Protein AF-A0A2G5T1K3-F1 (afdb_monomer)

pLDDT: mean 73.03, std 21.23, range [28.05, 96.0]

Organism: NCBI:txid1611254

Structure (mmCIF, N/CA/C/O backbone):
data_AF-A0A2G5T1K3-F1
#
_entry.id   AF-A0A2G5T1K3-F1
#
loop_
_atom_site.group_PDB
_atom_site.id
_atom_site.type_symbol
_atom_site.label_atom_id
_atom_site.label_alt_id
_atom_site.label_comp_id
_atom_site.label_asym_id
_atom_site.label_entity_id
_atom_site.label_seq_id
_atom_site.pdbx_PDB_ins_code
_atom_site.Cartn_x
_atom_site.Cartn_y
_atom_site.Cartn_z
_atom_site.occupancy
_atom_site.B_iso_or_equiv
_atom_site.auth_seq_id
_atom_site.auth_comp_id
_atom_site.auth_asym_id
_atom_site.auth_atom_id
_atom_site.pdbx_PDB_model_num
ATOM 1 N N . MET A 1 1 ? 8.210 1.824 2.883 1.00 44.59 1 MET A N 1
ATOM 2 C CA . MET A 1 1 ? 7.176 1.086 2.142 1.00 44.59 1 MET A CA 1
ATOM 3 C C . MET A 1 1 ? 7.799 -0.187 1.624 1.00 44.59 1 MET A C 1
ATOM 5 O O . MET A 1 1 ? 8.913 -0.098 1.154 1.00 44.59 1 MET A O 1
ATOM 9 N N . ILE A 1 2 ? 7.160 -1.344 1.775 1.00 37.22 2 ILE A N 1
ATOM 10 C CA . ILE A 1 2 ? 7.741 -2.600 1.292 1.00 37.22 2 ILE A CA 1
ATOM 11 C C . ILE A 1 2 ? 7.141 -2.876 -0.079 1.00 37.22 2 ILE A C 1
ATOM 13 O O . ILE A 1 2 ? 5.949 -3.154 -0.166 1.00 37.22 2 ILE A O 1
ATOM 17 N N . SER A 1 3 ? 7.950 -2.768 -1.127 1.00 48.28 3 SER A N 1
ATOM 18 C CA . SER A 1 3 ? 7.591 -3.304 -2.438 1.00 48.28 3 SER A CA 1
ATOM 19 C C . SER A 1 3 ? 7.894 -4.798 -2.415 1.00 48.28 3 SER A C 1
ATOM 21 O O . SER A 1 3 ? 9.047 -5.200 -2.251 1.00 48.28 3 SER A O 1
ATOM 23 N N . TYR A 1 4 ? 6.858 -5.628 -2.509 1.00 53.66 4 TYR A N 1
ATOM 24 C CA . TYR A 1 4 ? 7.024 -7.072 -2.646 1.00 53.66 4 TYR A CA 1
ATOM 25 C C . TYR A 1 4 ? 7.141 -7.421 -4.124 1.00 53.66 4 TYR A C 1
ATOM 27 O O . TYR A 1 4 ? 6.360 -6.940 -4.944 1.00 53.66 4 TYR A O 1
ATOM 35 N N . PHE A 1 5 ? 8.100 -8.284 -4.443 1.00 54.50 5 PHE A N 1
ATOM 36 C CA . PHE A 1 5 ? 8.262 -8.850 -5.774 1.00 54.50 5 PHE A CA 1
ATOM 37 C C . PHE A 1 5 ? 7.848 -10.313 -5.735 1.00 54.50 5 PHE A C 1
ATOM 39 O O . PHE A 1 5 ? 8.416 -11.096 -4.972 1.00 54.50 5 PHE A O 1
ATOM 46 N N . ILE A 1 6 ? 6.876 -10.689 -6.560 1.00 57.12 6 ILE A N 1
ATOM 47 C CA . ILE A 1 6 ? 6.520 -12.091 -6.777 1.00 57.12 6 ILE A CA 1
ATOM 48 C C . ILE A 1 6 ? 7.078 -12.475 -8.142 1.00 57.12 6 ILE A C 1
ATOM 50 O O . ILE A 1 6 ? 6.728 -11.888 -9.163 1.00 57.12 6 ILE A O 1
ATOM 54 N N . VAL A 1 7 ? 7.993 -13.440 -8.155 1.00 54.06 7 VAL A N 1
ATOM 55 C CA . VAL A 1 7 ? 8.621 -13.930 -9.384 1.00 54.06 7 VAL A CA 1
ATOM 56 C C . VAL A 1 7 ? 7.909 -15.200 -9.822 1.00 54.06 7 VAL A C 1
ATOM 58 O O . VAL A 1 7 ? 7.945 -16.209 -9.114 1.00 54.06 7 VAL A O 1
ATOM 61 N N . GLU A 1 8 ? 7.312 -15.186 -11.011 1.00 53.31 8 GLU A N 1
ATOM 62 C CA . GLU A 1 8 ? 6.794 -16.402 -11.623 1.00 53.31 8 GLU A CA 1
ATOM 63 C C . GLU A 1 8 ? 7.880 -17.052 -12.490 1.00 53.31 8 GLU A C 1
ATOM 65 O O . GLU A 1 8 ? 8.229 -16.577 -13.571 1.00 53.31 8 GLU A O 1
ATOM 70 N N . ASN A 1 9 ? 8.422 -18.168 -11.999 1.00 55.28 9 ASN A N 1
ATOM 71 C CA . ASN A 1 9 ? 9.449 -18.956 -12.692 1.00 55.28 9 ASN A CA 1
ATOM 72 C C . ASN A 1 9 ? 9.007 -20.403 -12.994 1.00 55.28 9 ASN A C 1
ATOM 74 O O . ASN A 1 9 ? 9.822 -21.201 -13.456 1.00 55.28 9 ASN A O 1
ATOM 78 N N . ARG A 1 10 ? 7.745 -20.767 -12.719 1.00 48.50 10 ARG A N 1
ATOM 79 C CA . ARG A 1 10 ? 7.239 -22.148 -12.851 1.00 48.50 10 ARG A CA 1
ATOM 80 C C . ARG A 1 10 ? 6.763 -22.456 -14.269 1.00 48.50 10 ARG A C 1
ATOM 82 O O . ARG A 1 10 ? 6.130 -21.621 -14.899 1.00 48.50 10 ARG A O 1
ATOM 89 N N . GLU A 1 11 ? 7.000 -23.681 -14.737 1.00 45.09 11 GLU A N 1
ATOM 90 C CA . GLU A 1 11 ? 6.562 -24.158 -16.061 1.00 45.09 11 GLU A CA 1
ATOM 91 C C . GLU A 1 11 ? 5.094 -24.643 -16.095 1.00 45.09 11 GLU A C 1
ATOM 93 O O . GLU A 1 11 ? 4.521 -24.695 -17.174 1.00 45.09 11 GLU A O 1
ATOM 98 N N . ASN A 1 12 ? 4.448 -24.912 -14.946 1.00 37.00 12 ASN A N 1
ATOM 99 C CA . ASN A 1 12 ? 3.044 -25.359 -14.850 1.00 37.00 12 ASN A CA 1
ATOM 100 C C . ASN A 1 12 ? 2.302 -24.750 -13.635 1.00 37.00 12 ASN A C 1
ATOM 102 O O . ASN A 1 12 ? 2.841 -24.739 -12.526 1.00 37.00 12 ASN A O 1
ATOM 106 N N . ASN A 1 13 ? 1.051 -24.305 -13.836 1.00 41.09 13 ASN A N 1
ATOM 107 C CA . ASN A 1 13 ? 0.189 -23.609 -12.851 1.00 41.09 13 ASN A CA 1
ATOM 108 C C . ASN A 1 13 ? -0.714 -24.537 -12.002 1.00 41.09 13 ASN A C 1
ATOM 110 O O . ASN A 1 13 ? -1.723 -24.107 -11.451 1.00 41.09 13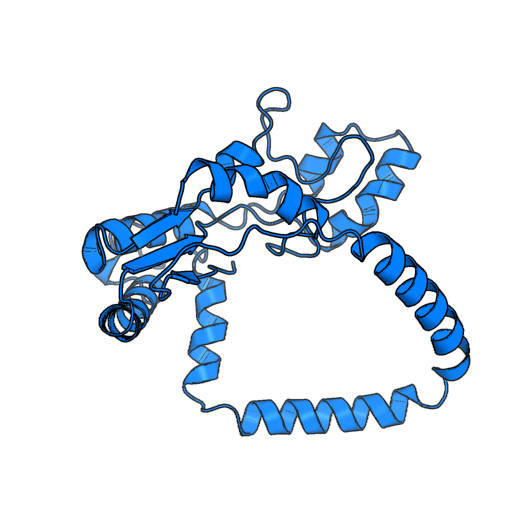 ASN A O 1
ATOM 114 N N . SER A 1 14 ? -0.388 -25.822 -11.856 1.00 32.75 14 SER A N 1
ATOM 115 C CA . SER A 1 14 ? -1.285 -26.814 -11.238 1.00 32.75 14 SER A CA 1
ATOM 116 C C . SER A 1 14 ? -1.172 -26.961 -9.711 1.00 32.75 14 SER A C 1
ATOM 118 O O . SER A 1 14 ? -1.209 -28.077 -9.195 1.00 32.75 14 SER A O 1
ATOM 120 N N . VAL A 1 15 ? -1.086 -25.862 -8.955 1.00 36.47 15 VAL A N 1
ATOM 121 C CA . VAL A 1 15 ? -1.316 -25.927 -7.498 1.00 36.47 15 VAL A CA 1
ATOM 122 C C . VAL A 1 15 ? -2.455 -24.980 -7.134 1.00 36.47 15 VAL A C 1
ATOM 124 O O . VAL A 1 15 ? -2.229 -23.771 -7.079 1.00 36.47 15 VAL A O 1
ATOM 127 N N . PRO A 1 16 ? -3.676 -25.492 -6.882 1.00 35.19 16 PRO A N 1
ATOM 128 C CA . PRO A 1 16 ? -4.721 -24.672 -6.301 1.00 35.19 16 PRO A CA 1
ATOM 129 C C . PRO A 1 16 ? -4.259 -24.276 -4.899 1.00 35.19 16 PRO A C 1
ATOM 131 O O . PRO 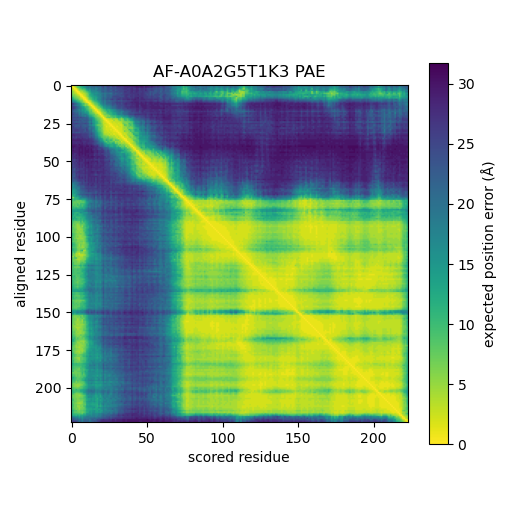A 1 16 ? -3.768 -25.113 -4.138 1.00 35.19 16 PRO A O 1
ATOM 134 N N . TYR A 1 17 ? -4.386 -22.993 -4.571 1.00 33.97 17 TYR A N 1
ATOM 135 C CA . TYR A 1 17 ? -4.226 -22.505 -3.207 1.00 33.97 17 TYR A CA 1
ATOM 136 C C . TYR A 1 17 ? -5.212 -23.300 -2.336 1.00 33.97 17 TYR A C 1
ATOM 138 O O . TYR A 1 17 ? -6.423 -23.111 -2.441 1.00 33.97 17 TYR A O 1
ATOM 146 N N . LYS A 1 18 ? -4.717 -24.277 -1.565 1.00 28.05 18 LYS A N 1
ATOM 147 C CA . LYS A 1 18 ? -5.561 -25.011 -0.619 1.00 28.05 18 LYS A CA 1
ATOM 148 C C . LYS A 1 18 ? -5.996 -24.017 0.463 1.00 28.05 18 LYS A C 1
ATOM 150 O O . LYS A 1 18 ? -5.125 -23.315 0.981 1.00 28.05 18 LYS A O 1
ATOM 155 N N . PRO A 1 19 ? -7.296 -23.933 0.796 1.00 30.48 19 PRO A N 1
ATOM 156 C CA . PRO A 1 19 ? -7.761 -23.124 1.913 1.00 30.48 19 PRO A CA 1
ATOM 157 C C . PRO A 1 19 ? -6.991 -23.524 3.173 1.00 30.48 19 PRO A C 1
ATOM 159 O O . PRO A 1 19 ? -6.886 -24.708 3.492 1.00 30.48 19 PRO A O 1
ATOM 162 N N . LEU A 1 20 ? -6.407 -22.542 3.851 1.00 38.81 20 LEU A N 1
ATOM 163 C CA . LEU A 1 20 ? -5.742 -22.730 5.134 1.00 38.81 20 LEU A CA 1
ATOM 164 C C . LEU A 1 20 ? -6.819 -22.911 6.218 1.00 38.81 20 LEU A C 1
ATOM 166 O O . LEU A 1 20 ? -7.125 -21.986 6.961 1.00 38.81 20 LEU A O 1
ATOM 170 N N . GLU A 1 21 ? -7.392 -24.115 6.306 1.00 41.28 21 GLU A N 1
ATOM 171 C CA . GLU A 1 21 ? -8.274 -24.550 7.407 1.00 41.28 21 GLU A CA 1
ATOM 172 C C . GLU A 1 21 ? -7.551 -24.568 8.775 1.00 41.28 21 GLU A C 1
ATOM 174 O O . GLU A 1 21 ? -8.178 -24.784 9.805 1.00 41.28 21 GLU A O 1
ATOM 179 N N . THR A 1 22 ? -6.236 -24.318 8.814 1.00 43.03 22 THR A N 1
ATOM 180 C CA . THR A 1 22 ? -5.390 -24.470 10.008 1.00 43.03 22 THR A CA 1
ATOM 181 C C . THR A 1 22 ? -5.096 -23.173 10.764 1.00 43.03 22 THR A C 1
ATOM 183 O O . THR A 1 22 ? -4.567 -23.235 11.871 1.00 43.03 22 THR A O 1
ATOM 186 N N . VAL A 1 23 ? -5.450 -21.992 10.239 1.00 42.09 23 VAL A N 1
ATOM 187 C CA . VAL A 1 23 ? -5.059 -20.714 10.876 1.00 42.09 23 VAL A CA 1
ATOM 188 C C . VAL A 1 23 ? -5.809 -20.470 12.188 1.00 42.09 23 VAL A C 1
ATOM 190 O O . VAL A 1 23 ? -5.215 -19.954 13.132 1.00 42.09 23 VAL A O 1
ATOM 193 N N . GLU A 1 24 ? -7.075 -20.877 12.302 1.00 44.72 24 GLU A N 1
ATOM 194 C CA . GLU A 1 24 ? -7.831 -20.751 13.560 1.00 44.72 24 GLU A CA 1
ATOM 195 C C . GLU A 1 24 ? -7.271 -21.685 14.644 1.00 44.72 24 GLU A C 1
ATOM 197 O O . GLU A 1 24 ? -6.979 -21.224 15.748 1.00 44.72 24 GLU A O 1
ATOM 202 N N . SER A 1 25 ? -6.979 -22.948 14.303 1.00 44.78 25 SER A N 1
ATOM 203 C CA . SER A 1 25 ? -6.370 -23.905 15.240 1.00 44.78 25 SER A CA 1
ATOM 204 C C . SER A 1 25 ? -4.945 -23.519 15.647 1.00 44.78 25 SER A C 1
ATOM 206 O O . SER A 1 25 ? -4.566 -23.671 16.805 1.00 44.78 25 SER A O 1
ATOM 208 N N . GLU A 1 26 ? -4.153 -22.972 14.719 1.00 46.97 26 GLU A N 1
ATOM 209 C CA . GLU A 1 26 ? -2.797 -22.491 15.006 1.00 46.97 26 GLU A CA 1
ATOM 210 C C . GLU A 1 26 ? -2.826 -21.235 15.894 1.00 46.97 26 GLU A C 1
ATOM 212 O O . GLU A 1 26 ? -1.952 -21.047 16.741 1.00 46.97 26 GLU A O 1
ATOM 217 N N . THR A 1 27 ? -3.852 -20.387 15.759 1.00 46.97 27 THR A N 1
ATOM 218 C CA . THR A 1 27 ? -4.005 -19.171 16.574 1.00 46.97 27 THR A CA 1
ATOM 219 C C . THR A 1 27 ? -4.418 -19.494 18.012 1.00 46.97 27 THR A C 1
ATOM 221 O O . THR A 1 27 ? -3.902 -18.872 18.944 1.00 46.97 27 THR A O 1
ATOM 224 N N . GLU A 1 28 ? -5.292 -20.484 18.217 1.00 51.41 28 GLU A N 1
ATOM 225 C CA . GLU A 1 28 ? -5.660 -20.967 19.557 1.00 51.41 28 GLU A CA 1
ATOM 226 C C . GLU A 1 28 ? -4.465 -21.607 20.276 1.00 51.41 28 GLU A C 1
ATOM 228 O O . GLU A 1 28 ? -4.183 -21.273 21.431 1.00 51.41 28 GLU A O 1
ATOM 233 N N . GLN A 1 29 ? -3.679 -22.415 19.560 1.00 48.62 29 GLN A N 1
ATOM 234 C CA . GLN A 1 29 ? -2.482 -23.060 20.100 1.00 48.62 29 GLN A CA 1
ATOM 235 C C . GLN A 1 29 ? -1.398 -22.033 20.491 1.00 48.62 29 GLN A C 1
ATOM 237 O O . GLN A 1 29 ? -0.808 -22.107 21.570 1.00 48.62 29 GLN A O 1
ATOM 242 N N . LEU A 1 30 ? -1.207 -20.984 19.679 1.00 45.66 30 LEU A N 1
ATOM 243 C CA . LEU A 1 30 ? -0.284 -19.880 19.979 1.00 45.66 30 LEU A CA 1
ATOM 244 C C . LEU A 1 30 ? -0.713 -19.028 21.187 1.00 45.66 30 LEU A C 1
ATOM 246 O O . LEU A 1 30 ? 0.139 -18.408 21.839 1.00 45.66 30 LEU A O 1
ATOM 250 N N . LEU A 1 31 ? -2.012 -18.951 21.492 1.00 48.16 31 LEU A N 1
ATOM 251 C CA . LEU A 1 31 ? -2.528 -18.234 22.662 1.00 48.16 31 LEU A CA 1
ATOM 252 C C . LEU A 1 31 ? -2.316 -19.029 23.957 1.00 48.16 31 LEU A C 1
ATOM 254 O O . LEU A 1 31 ? -1.943 -18.431 24.975 1.00 48.16 31 LEU A O 1
ATOM 258 N N . GLU A 1 32 ? -2.480 -20.352 23.917 1.00 52.19 32 GLU A N 1
ATOM 259 C CA . GLU A 1 32 ? -2.174 -21.249 25.039 1.00 52.19 32 GLU A CA 1
ATOM 260 C C . GLU A 1 32 ? -0.676 -21.284 25.355 1.00 52.19 32 GLU A C 1
ATOM 262 O O . GLU A 1 32 ? -0.279 -21.051 26.504 1.00 52.19 32 GLU A O 1
ATOM 267 N N . ASP A 1 33 ? 0.169 -21.417 24.331 1.00 47.62 33 ASP A N 1
ATOM 268 C CA . ASP A 1 33 ? 1.625 -21.417 24.488 1.00 47.62 33 ASP A CA 1
ATOM 269 C C . ASP A 1 33 ? 2.141 -20.088 25.064 1.00 47.62 33 ASP A C 1
ATOM 271 O O . ASP A 1 33 ? 3.020 -20.055 25.933 1.00 47.62 33 ASP A O 1
ATOM 275 N N . ASN A 1 34 ? 1.555 -18.953 24.665 1.00 46.97 34 ASN A N 1
ATOM 276 C CA . ASN A 1 34 ? 1.933 -17.646 25.211 1.00 46.97 34 ASN A CA 1
ATOM 277 C C . ASN A 1 34 ? 1.554 -17.458 26.688 1.00 46.97 34 ASN A C 1
ATOM 279 O O . ASN A 1 34 ? 2.220 -16.683 27.391 1.00 46.97 34 ASN A O 1
ATOM 283 N N . LYS A 1 35 ? 0.509 -18.143 27.168 1.00 46.72 35 LYS A N 1
ATOM 284 C CA . LYS A 1 35 ? 0.088 -18.110 28.574 1.00 46.72 35 LYS A CA 1
ATOM 285 C C . LYS A 1 35 ? 1.074 -18.887 29.450 1.00 46.72 35 LYS A C 1
ATOM 287 O O . LYS A 1 35 ? 1.549 -18.335 30.441 1.00 46.72 35 LYS A O 1
ATOM 292 N N . ILE A 1 36 ? 1.474 -20.084 29.014 1.00 48.28 36 ILE A N 1
ATOM 293 C CA . ILE A 1 36 ? 2.460 -20.945 29.695 1.00 48.28 36 ILE A CA 1
ATOM 294 C C . ILE A 1 36 ? 3.844 -20.270 29.731 1.00 48.28 36 ILE A C 1
ATOM 296 O O . ILE A 1 36 ? 4.539 -20.257 30.747 1.00 48.28 36 ILE A O 1
ATOM 300 N N . VAL A 1 37 ? 4.233 -19.600 28.643 1.00 43.53 37 VAL A N 1
ATOM 301 C CA . VAL A 1 37 ? 5.529 -18.912 28.536 1.00 43.53 37 VAL A CA 1
ATOM 302 C C . VAL A 1 37 ? 5.613 -17.640 29.402 1.00 43.53 37 VAL A C 1
ATOM 304 O O . VAL A 1 37 ? 6.715 -17.203 29.752 1.00 43.53 37 VAL A O 1
ATOM 307 N N . ARG A 1 38 ? 4.491 -17.008 29.781 1.00 48.22 38 ARG A N 1
ATOM 308 C CA . ARG A 1 38 ? 4.508 -15.809 30.646 1.00 48.22 38 ARG A CA 1
ATOM 309 C C . ARG A 1 38 ? 4.966 -16.109 32.074 1.00 48.22 38 ARG A C 1
ATOM 311 O O . ARG A 1 38 ? 5.644 -15.258 32.647 1.00 48.22 38 ARG A O 1
ATOM 318 N N . GLU A 1 39 ? 4.670 -17.293 32.604 1.00 49.09 39 GLU A N 1
ATOM 319 C CA . GLU A 1 39 ? 5.039 -17.691 33.973 1.00 49.09 39 GLU A CA 1
ATOM 320 C C . GLU A 1 39 ? 6.539 -18.022 34.110 1.00 49.09 39 GLU A C 1
ATOM 322 O O . GLU A 1 39 ? 7.137 -17.787 35.155 1.00 49.09 39 GLU A O 1
ATOM 327 N N . SER A 1 40 ? 7.196 -18.441 33.021 1.00 45.66 40 SER A N 1
ATOM 328 C CA . SER A 1 40 ? 8.635 -18.779 32.982 1.00 45.66 40 SER A CA 1
ATOM 329 C C . SER A 1 40 ? 9.563 -17.571 32.695 1.00 45.66 40 SER A C 1
ATOM 331 O O . SER A 1 40 ? 10.772 -17.592 32.953 1.00 45.66 40 SER A O 1
ATOM 333 N N . LYS A 1 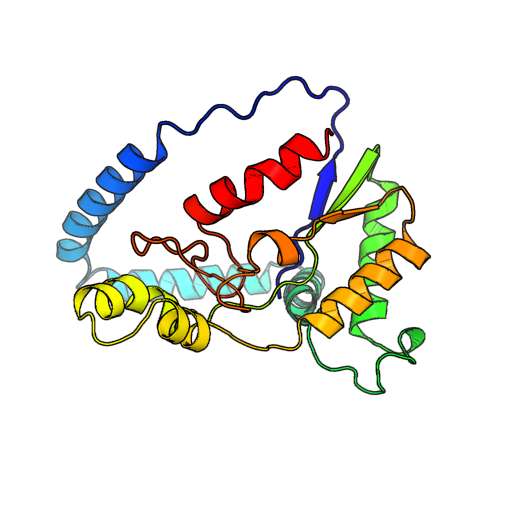41 ? 9.006 -16.458 32.191 1.00 40.59 41 LYS A N 1
ATOM 334 C CA . LYS A 1 41 ? 9.748 -15.382 31.500 1.00 40.59 41 LYS A CA 1
ATOM 335 C C . LYS A 1 41 ? 10.527 -14.390 32.372 1.00 40.59 41 LYS A C 1
ATOM 337 O O . LYS A 1 41 ? 11.279 -13.600 31.801 1.00 40.59 41 LYS A O 1
ATOM 342 N N . VAL A 1 42 ? 10.364 -14.351 33.695 1.00 48.47 42 VAL A N 1
ATOM 343 C CA . VAL A 1 42 ? 10.960 -13.261 34.504 1.00 48.47 42 VAL A CA 1
ATOM 344 C C . VAL A 1 42 ? 12.472 -13.445 34.712 1.00 48.47 42 VAL A C 1
ATOM 346 O O . VAL A 1 42 ? 13.204 -12.461 34.689 1.00 48.47 42 VAL A O 1
ATOM 349 N N . SER A 1 43 ? 12.965 -14.686 34.801 1.00 45.47 43 SER A N 1
ATOM 350 C CA . SER A 1 43 ? 14.388 -14.972 35.072 1.00 45.47 43 SER A CA 1
ATOM 351 C C . SER A 1 43 ? 15.224 -15.225 33.799 1.00 45.47 43 SER A C 1
ATOM 353 O O . SER A 1 43 ? 16.338 -14.723 33.663 1.00 45.47 43 SER A O 1
ATOM 355 N N . GLY A 1 44 ? 14.667 -15.901 32.783 1.00 50.38 44 GLY A N 1
ATOM 356 C CA . GLY A 1 44 ? 15.380 -16.210 31.528 1.00 50.38 44 GLY A CA 1
ATOM 357 C C . GLY A 1 44 ? 15.521 -15.041 30.536 1.00 50.38 44 GLY A C 1
ATOM 358 O O . GLY A 1 44 ? 16.378 -15.076 29.650 1.00 50.38 44 GLY A O 1
ATOM 359 N N . LYS A 1 45 ? 14.717 -13.975 30.681 1.00 49.06 45 LYS A N 1
ATOM 360 C CA . LYS A 1 45 ? 14.661 -12.840 29.736 1.00 49.06 45 LYS A CA 1
ATOM 361 C C . LYS A 1 45 ? 15.980 -12.080 29.603 1.00 49.06 45 LYS A C 1
ATOM 363 O O . LYS A 1 45 ? 16.309 -11.629 28.510 1.00 49.06 45 LYS A O 1
ATOM 368 N N . ILE A 1 46 ? 16.725 -11.924 30.696 1.00 47.91 46 ILE A N 1
ATOM 369 C CA . ILE A 1 46 ? 17.949 -11.108 30.715 1.00 47.91 46 ILE A CA 1
ATOM 370 C C . ILE A 1 46 ? 19.103 -11.833 30.009 1.00 47.91 46 ILE A C 1
ATOM 372 O O . ILE A 1 46 ? 19.873 -11.203 29.284 1.00 47.91 46 ILE A O 1
ATOM 376 N N . LEU A 1 47 ? 19.200 -13.156 30.167 1.00 46.78 47 LEU A N 1
ATOM 377 C CA . LEU A 1 47 ? 20.233 -13.965 29.517 1.00 46.78 47 LEU A CA 1
ATOM 378 C C . LEU A 1 47 ? 19.926 -14.176 28.023 1.00 46.78 47 LEU A C 1
ATOM 380 O O . LEU A 1 47 ? 20.818 -14.077 27.182 1.00 46.78 47 LEU A O 1
ATOM 384 N N . TRP A 1 48 ? 18.648 -14.371 27.679 1.00 47.53 48 TRP A N 1
ATOM 385 C CA . TRP A 1 48 ? 18.199 -14.549 26.295 1.00 47.53 48 TRP A CA 1
ATOM 386 C C . TRP A 1 48 ? 18.326 -13.264 25.463 1.00 47.53 48 TRP A C 1
ATOM 388 O O . TRP A 1 48 ? 18.797 -13.312 24.330 1.00 47.53 48 TRP A O 1
ATOM 398 N N . MET A 1 49 ? 18.016 -12.096 26.045 1.00 48.03 49 MET A N 1
ATOM 399 C CA . MET A 1 49 ? 18.216 -10.793 25.391 1.00 48.03 49 MET A CA 1
ATOM 400 C C . MET A 1 49 ? 19.685 -10.544 25.027 1.00 48.03 49 MET A C 1
ATOM 402 O O . MET A 1 49 ? 19.965 -10.081 23.926 1.00 48.03 49 MET A O 1
ATOM 406 N N . LYS A 1 50 ? 20.634 -10.884 25.912 1.00 46.84 50 LYS A N 1
ATOM 407 C CA . LYS A 1 50 ? 22.072 -10.720 25.633 1.00 46.84 50 LYS A CA 1
ATOM 408 C C . LYS A 1 50 ? 22.537 -11.612 24.479 1.00 46.84 50 LYS A C 1
ATOM 410 O O . LYS A 1 50 ? 23.250 -11.138 23.598 1.00 46.84 50 LYS A O 1
ATOM 415 N N . ASN A 1 51 ? 22.083 -12.865 24.446 1.00 48.03 51 ASN A N 1
ATOM 416 C CA . ASN A 1 51 ? 22.442 -13.805 23.383 1.00 48.03 51 ASN A CA 1
ATOM 417 C C . ASN A 1 51 ? 21.787 -13.451 22.040 1.00 48.03 51 ASN A C 1
ATOM 419 O O . ASN A 1 51 ? 22.438 -13.569 21.007 1.00 48.03 51 ASN A O 1
ATOM 423 N N . ILE A 1 52 ? 20.554 -12.937 22.034 1.00 53.12 52 ILE A N 1
ATOM 424 C CA . ILE A 1 52 ? 19.914 -12.437 20.809 1.00 53.12 52 ILE A CA 1
ATOM 425 C C . ILE A 1 52 ? 20.625 -11.212 20.266 1.00 53.12 52 ILE A C 1
ATOM 427 O O . ILE A 1 52 ? 20.858 -11.162 19.067 1.00 53.12 52 ILE A O 1
ATOM 431 N N . VAL A 1 53 ? 21.005 -10.254 21.117 1.00 53.44 53 VAL A N 1
ATOM 432 C CA . VAL A 1 53 ? 21.733 -9.057 20.671 1.00 53.44 53 VAL A CA 1
ATOM 433 C C . VAL A 1 53 ? 23.088 -9.434 20.065 1.00 53.44 53 VAL A C 1
ATOM 435 O O . VAL A 1 53 ? 23.486 -8.863 19.048 1.00 53.44 53 VAL A O 1
ATOM 438 N N . LEU A 1 54 ? 23.778 -10.425 20.638 1.00 52.88 54 LEU A N 1
ATOM 439 C CA . LEU A 1 54 ? 25.035 -10.955 20.102 1.00 52.88 54 LEU A CA 1
ATOM 440 C C . LEU A 1 54 ? 24.835 -11.669 18.761 1.00 52.88 54 LEU A C 1
ATOM 442 O O . LEU A 1 54 ? 25.567 -11.387 17.817 1.00 52.88 54 LEU A O 1
ATOM 446 N N . ILE A 1 55 ? 23.817 -12.525 18.643 1.00 55.53 55 ILE A N 1
ATOM 447 C CA . ILE A 1 55 ? 23.506 -13.237 17.395 1.00 55.53 55 ILE A CA 1
ATOM 448 C C . ILE A 1 55 ? 23.028 -12.260 16.316 1.00 55.53 55 ILE A C 1
ATOM 450 O O . ILE A 1 55 ? 23.482 -12.349 15.180 1.00 55.53 55 ILE A O 1
ATOM 454 N N . SER A 1 56 ? 22.187 -11.278 16.648 1.00 48.66 56 SER A N 1
ATOM 455 C CA . SER A 1 56 ? 21.757 -10.249 15.699 1.00 48.66 56 SER A CA 1
ATOM 456 C C . SER A 1 56 ? 22.920 -9.361 15.264 1.00 48.66 56 SER A C 1
ATOM 458 O O . SER A 1 56 ? 23.020 -9.039 14.087 1.00 48.66 56 SER A O 1
ATOM 460 N N . SER A 1 57 ? 23.840 -9.012 16.170 1.00 50.34 57 SER A N 1
ATOM 461 C CA . SER A 1 57 ? 25.043 -8.244 15.815 1.00 50.34 57 SER A CA 1
ATOM 462 C C . SER A 1 57 ? 25.984 -9.053 14.924 1.00 50.34 57 SER A C 1
ATOM 464 O O . SER A 1 57 ? 26.528 -8.517 13.962 1.00 50.34 57 SER A O 1
ATOM 466 N N . LEU A 1 58 ? 26.135 -10.354 15.190 1.00 44.91 58 LEU A N 1
ATOM 467 C CA . LEU A 1 58 ? 26.936 -11.251 14.362 1.00 44.91 58 LEU A CA 1
ATOM 468 C C . LEU A 1 58 ? 26.300 -11.447 12.977 1.00 44.91 58 LEU A C 1
ATOM 470 O O . LEU A 1 58 ? 27.002 -11.387 11.978 1.00 44.91 58 LEU A O 1
ATOM 474 N N . MET A 1 59 ? 24.974 -11.575 12.893 1.00 48.78 59 MET A N 1
ATOM 475 C CA . MET A 1 59 ? 24.244 -11.661 11.622 1.00 48.78 59 MET A CA 1
ATOM 476 C C . MET A 1 59 ? 24.280 -10.347 10.827 1.00 48.78 59 MET A C 1
ATOM 478 O O . MET A 1 59 ? 24.362 -10.390 9.605 1.00 48.78 59 MET A O 1
ATOM 482 N N . ILE A 1 60 ? 24.290 -9.182 11.486 1.00 49.03 60 ILE A N 1
ATOM 483 C CA . ILE A 1 60 ? 24.494 -7.875 10.830 1.00 49.03 60 ILE A CA 1
ATOM 484 C C . ILE A 1 60 ? 25.939 -7.731 10.323 1.00 49.03 60 ILE A C 1
ATOM 486 O O . ILE A 1 60 ? 26.155 -7.143 9.269 1.00 49.03 60 ILE A O 1
ATOM 490 N N . MET A 1 61 ? 26.926 -8.286 11.034 1.00 45.69 61 MET A N 1
ATOM 491 C CA . MET A 1 61 ? 28.330 -8.292 10.596 1.00 45.69 61 MET A CA 1
ATOM 492 C C . MET A 1 61 ? 28.624 -9.320 9.491 1.00 45.69 61 MET A C 1
ATOM 494 O O . MET A 1 61 ? 29.528 -9.094 8.689 1.00 45.69 61 MET A O 1
ATOM 498 N N . LEU A 1 62 ? 27.883 -10.433 9.451 1.00 46.75 62 LEU A N 1
ATOM 499 C CA . LEU A 1 62 ? 28.032 -11.514 8.466 1.00 46.75 62 LEU A CA 1
ATOM 500 C C . LEU A 1 62 ? 27.125 -11.352 7.240 1.00 46.75 62 LEU A C 1
ATOM 502 O O . LEU A 1 62 ? 27.351 -12.006 6.222 1.00 46.75 62 LEU A O 1
ATOM 506 N N . ALA A 1 63 ? 26.121 -10.476 7.305 1.00 42.69 63 ALA A N 1
ATOM 507 C CA . ALA A 1 63 ? 25.425 -10.022 6.115 1.00 42.69 63 ALA A CA 1
ATOM 508 C C . ALA A 1 63 ? 26.436 -9.281 5.220 1.00 42.69 63 ALA A C 1
ATOM 510 O O . ALA A 1 63 ? 27.141 -8.390 5.705 1.00 42.69 63 ALA A O 1
ATOM 511 N N . PRO A 1 64 ? 26.528 -9.610 3.918 1.00 43.38 64 PRO A N 1
ATOM 512 C CA . PRO A 1 64 ? 27.342 -8.837 2.993 1.00 43.38 64 PRO A CA 1
ATOM 513 C C . PRO A 1 64 ? 26.976 -7.358 3.142 1.00 43.38 64 PRO A C 1
ATOM 515 O O . PRO A 1 64 ? 25.792 -7.017 3.107 1.00 43.38 64 PRO A O 1
ATOM 518 N N . LYS A 1 65 ? 27.966 -6.469 3.293 1.00 39.06 65 LYS A N 1
ATOM 519 C CA . LYS A 1 65 ? 27.735 -5.012 3.385 1.00 39.06 65 LYS A CA 1
ATOM 520 C C . LYS A 1 65 ? 26.938 -4.454 2.193 1.00 39.06 65 LYS A C 1
ATOM 522 O O . LYS A 1 65 ? 26.375 -3.377 2.305 1.00 39.06 65 LYS A O 1
ATOM 527 N N . GLU A 1 66 ? 26.847 -5.213 1.102 1.00 41.47 66 GLU A N 1
ATOM 528 C CA . GLU A 1 66 ? 26.036 -4.966 -0.098 1.00 41.47 66 GLU A CA 1
ATOM 529 C C . GLU A 1 66 ? 24.528 -5.266 0.082 1.00 41.47 66 GLU A C 1
ATOM 531 O O . GLU A 1 66 ? 23.692 -4.675 -0.597 1.00 41.47 66 GLU A O 1
ATOM 536 N N . LEU A 1 67 ? 24.141 -6.172 0.994 1.00 36.56 67 LEU A N 1
ATOM 537 C CA . LEU A 1 67 ? 22.744 -6.606 1.181 1.00 36.56 67 LEU A CA 1
ATOM 538 C C . LEU A 1 67 ? 21.942 -5.661 2.093 1.00 36.56 67 LEU A C 1
ATOM 540 O O . LEU A 1 67 ? 20.735 -5.488 1.921 1.00 36.56 67 LEU A O 1
ATOM 544 N N . ILE A 1 68 ? 22.619 -5.043 3.065 1.00 33.22 68 ILE A N 1
ATOM 545 C CA . ILE A 1 68 ? 22.016 -4.138 4.055 1.00 33.22 68 ILE A CA 1
ATOM 546 C C . ILE A 1 68 ? 21.479 -2.841 3.405 1.00 33.22 68 ILE A C 1
ATOM 548 O O . ILE A 1 68 ? 20.346 -2.464 3.712 1.00 33.22 68 ILE A O 1
ATOM 552 N N . PRO A 1 69 ? 22.195 -2.178 2.469 1.00 37.56 69 PRO A N 1
ATOM 553 C CA . PRO A 1 69 ? 21.678 -1.025 1.732 1.00 37.56 69 PRO A CA 1
ATOM 554 C C . PRO A 1 69 ? 20.500 -1.387 0.830 1.00 37.56 69 PRO A C 1
ATOM 556 O O . PRO A 1 69 ? 19.567 -0.595 0.722 1.00 37.56 69 PRO A O 1
ATOM 559 N N . LEU A 1 70 ? 20.530 -2.582 0.223 1.00 37.31 70 LEU A N 1
ATOM 560 C CA . LEU A 1 70 ? 19.478 -3.097 -0.654 1.00 37.31 70 LEU A CA 1
ATOM 561 C C . LEU A 1 70 ? 18.141 -3.096 0.090 1.00 37.31 70 LEU A C 1
ATOM 563 O O . LEU A 1 70 ? 17.223 -2.369 -0.275 1.00 37.31 70 LEU A O 1
ATOM 567 N N . VAL A 1 71 ? 18.060 -3.842 1.197 1.00 38.88 71 VAL A N 1
ATOM 568 C CA . VAL A 1 71 ? 16.834 -3.986 1.996 1.00 38.88 71 VAL A CA 1
ATOM 569 C C . VAL A 1 71 ? 16.425 -2.655 2.628 1.00 38.88 71 VAL A C 1
ATOM 571 O O . VAL A 1 71 ? 15.250 -2.301 2.570 1.00 38.88 71 VAL A O 1
ATOM 574 N N . ALA A 1 72 ? 17.377 -1.875 3.159 1.00 32.78 72 ALA A N 1
ATOM 575 C CA . ALA A 1 72 ? 17.102 -0.571 3.766 1.00 32.78 72 ALA A CA 1
ATOM 576 C C . ALA A 1 72 ? 16.503 0.447 2.777 1.00 32.78 72 ALA A C 1
ATOM 578 O O . ALA A 1 72 ? 15.648 1.240 3.170 1.00 32.78 72 ALA A O 1
ATOM 579 N N . ARG A 1 73 ? 16.908 0.421 1.500 1.00 47.34 73 ARG A N 1
ATOM 580 C CA . ARG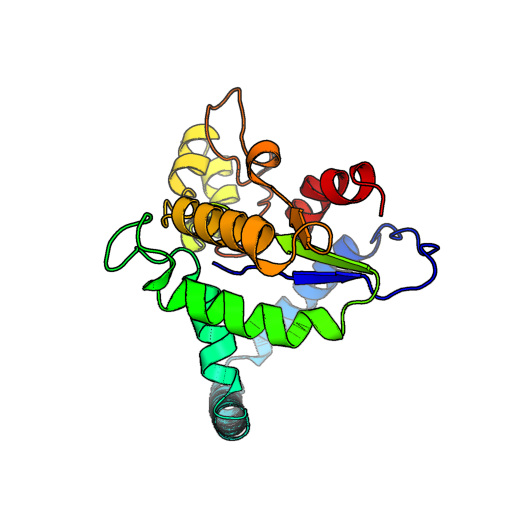 A 1 73 ? 16.439 1.371 0.477 1.00 47.34 73 ARG A CA 1
ATOM 581 C C . ARG A 1 73 ? 15.182 0.918 -0.263 1.00 47.34 73 ARG A C 1
ATOM 583 O O . ARG A 1 73 ? 14.436 1.780 -0.715 1.00 47.34 73 ARG A O 1
ATOM 590 N N . TRP A 1 74 ? 14.842 -0.375 -0.269 1.00 51.00 74 TRP A N 1
ATOM 591 C CA . TRP A 1 74 ? 13.490 -0.822 -0.650 1.00 51.00 74 TRP A CA 1
ATOM 592 C C . TRP A 1 74 ? 12.415 -0.199 0.249 1.00 51.00 74 TRP A C 1
ATOM 594 O O . TRP A 1 74 ? 11.333 0.127 -0.226 1.00 51.00 74 TRP A O 1
ATOM 604 N N . PHE A 1 75 ? 12.724 0.078 1.524 1.00 54.12 75 PHE A N 1
ATOM 605 C CA . PHE A 1 75 ? 11.814 0.822 2.400 1.00 54.12 75 PHE A CA 1
ATOM 606 C C . PHE A 1 75 ? 11.613 2.288 1.991 1.00 54.12 75 PHE A C 1
ATOM 608 O O . PHE A 1 75 ? 10.616 2.883 2.413 1.00 54.12 75 PHE A O 1
ATOM 615 N N . ALA A 1 76 ? 12.506 2.854 1.177 1.00 68.94 76 ALA A N 1
ATO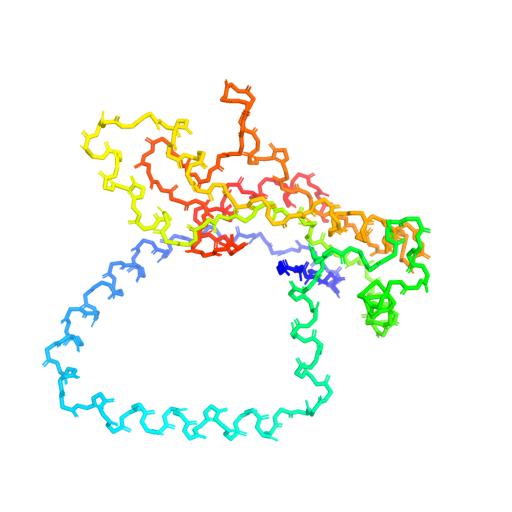M 616 C CA . ALA A 1 76 ? 12.535 4.269 0.824 1.00 68.94 76 ALA A CA 1
ATOM 617 C C . ALA A 1 76 ? 11.769 4.606 -0.466 1.00 68.94 76 ALA A C 1
ATOM 619 O O . ALA A 1 76 ? 11.742 5.759 -0.872 1.00 68.94 76 ALA A O 1
ATOM 620 N N . VAL A 1 77 ? 11.094 3.642 -1.104 1.00 77.56 77 VAL A N 1
ATOM 621 C CA . VAL A 1 77 ? 10.389 3.858 -2.388 1.00 77.56 77 VAL A CA 1
ATOM 622 C C . VAL A 1 77 ? 9.352 4.988 -2.333 1.00 77.56 77 VAL A C 1
ATOM 624 O O . VAL A 1 77 ? 9.079 5.606 -3.352 1.00 77.56 77 VAL A O 1
ATOM 627 N N . ALA A 1 78 ? 8.813 5.307 -1.156 1.00 80.00 78 ALA A N 1
ATOM 628 C CA . ALA A 1 78 ? 7.863 6.404 -0.948 1.00 80.00 78 ALA A CA 1
ATOM 629 C C . ALA A 1 78 ? 8.489 7.669 -0.329 1.00 80.00 78 ALA A C 1
ATOM 631 O O . ALA A 1 78 ? 7.759 8.544 0.122 1.00 80.00 78 ALA A O 1
ATOM 632 N N . GLU A 1 79 ? 9.818 7.764 -0.250 1.00 83.69 79 GLU A N 1
ATOM 633 C CA . GLU A 1 79 ? 10.481 8.975 0.245 1.00 83.69 79 GLU A CA 1
ATOM 634 C C . GLU A 1 79 ? 10.313 10.135 -0.749 1.00 83.69 79 GLU A C 1
ATOM 636 O O . GLU A 1 79 ? 10.212 9.895 -1.962 1.00 83.69 79 GLU A O 1
ATOM 641 N N . PRO A 1 80 ? 10.300 11.388 -0.264 1.00 84.44 80 PRO A N 1
ATOM 642 C CA . PRO A 1 80 ? 10.213 12.559 -1.120 1.00 84.44 80 PRO A CA 1
ATOM 643 C C . PRO A 1 80 ? 11.282 12.573 -2.211 1.00 84.44 80 PRO A C 1
ATOM 645 O O . PRO A 1 80 ? 12.400 12.094 -2.024 1.00 84.44 80 PRO A O 1
ATOM 648 N N . TYR A 1 81 ? 10.946 13.164 -3.353 1.00 83.19 81 TYR A N 1
ATOM 649 C CA . TYR A 1 81 ? 11.944 13.499 -4.362 1.00 83.19 81 TYR A CA 1
ATOM 650 C C . TYR A 1 81 ? 12.869 14.599 -3.843 1.00 83.19 81 TYR A C 1
ATOM 652 O O . TYR A 1 81 ? 12.392 15.602 -3.316 1.00 83.19 81 TYR A O 1
ATOM 660 N N . GLU A 1 82 ? 14.173 14.460 -4.074 1.00 79.31 82 GLU A N 1
ATOM 661 C CA . GLU A 1 82 ? 15.129 15.538 -3.792 1.00 79.31 82 GLU A CA 1
ATOM 662 C C . GLU A 1 82 ? 14.917 16.734 -4.736 1.00 79.31 82 GLU A C 1
ATOM 664 O O . GLU A 1 82 ? 14.952 17.878 -4.299 1.00 79.31 82 GLU A O 1
ATOM 669 N N . ASN A 1 83 ? 14.634 16.470 -6.020 1.00 80.88 83 ASN A N 1
ATOM 670 C CA . ASN A 1 83 ? 14.519 17.487 -7.075 1.00 80.88 83 ASN A CA 1
ATOM 671 C C . ASN A 1 83 ? 13.183 17.416 -7.844 1.00 80.88 83 ASN A C 1
ATOM 673 O O . ASN A 1 83 ? 13.111 17.802 -9.009 1.00 80.88 83 ASN A O 1
ATOM 677 N N . GLY A 1 84 ? 12.125 16.903 -7.212 1.00 81.19 84 GLY A N 1
ATOM 678 C CA . GLY A 1 84 ? 10.806 16.725 -7.834 1.00 81.19 84 GLY A CA 1
ATOM 679 C C . GLY A 1 84 ? 10.674 15.487 -8.746 1.00 81.19 84 GLY A C 1
ATOM 680 O O . GLY A 1 84 ? 11.677 14.857 -9.089 1.00 81.19 84 GLY A O 1
ATOM 681 N N . PRO A 1 85 ? 9.434 15.118 -9.125 1.00 82.38 85 PRO A N 1
ATOM 682 C CA . PRO A 1 85 ? 9.136 13.888 -9.870 1.00 82.38 85 PRO A CA 1
ATOM 683 C C . PRO A 1 85 ? 9.647 13.894 -11.317 1.00 82.38 85 PRO A C 1
ATOM 685 O O . PRO A 1 85 ? 9.970 12.832 -11.844 1.00 82.38 85 PRO A O 1
ATOM 688 N N . ASP A 1 86 ? 9.780 15.064 -11.947 1.00 84.75 86 ASP A N 1
ATOM 689 C CA . ASP A 1 86 ? 10.220 15.183 -13.348 1.00 84.75 86 ASP A CA 1
ATOM 690 C C . ASP A 1 86 ? 11.707 14.829 -13.538 1.00 84.75 86 ASP A C 1
ATOM 692 O O . ASP A 1 86 ? 12.157 14.520 -14.640 1.00 84.75 86 ASP A O 1
ATOM 696 N N . ASN A 1 87 ? 12.480 14.825 -12.448 1.00 85.25 87 ASN A N 1
ATOM 697 C CA . ASN A 1 87 ? 13.918 14.572 -12.446 1.00 85.25 87 ASN A CA 1
ATOM 698 C C . ASN A 1 87 ? 14.263 13.135 -12.019 1.00 85.25 87 ASN A C 1
ATOM 700 O O . ASN A 1 87 ? 15.261 12.908 -11.336 1.00 85.25 87 ASN A O 1
ATOM 704 N N . LEU A 1 88 ? 13.463 12.148 -12.442 1.00 85.00 88 LEU A N 1
ATOM 705 C CA . LEU A 1 88 ? 13.653 10.722 -12.127 1.00 85.00 88 LEU A CA 1
ATOM 706 C C . LEU A 1 88 ? 15.058 10.195 -12.449 1.00 85.00 88 LEU A C 1
ATOM 708 O O . LEU A 1 88 ? 15.595 9.381 -11.706 1.00 85.00 88 LEU A O 1
ATOM 712 N N . ASN A 1 89 ? 15.691 10.680 -13.520 1.00 84.62 89 ASN A N 1
ATOM 713 C CA . ASN A 1 89 ? 17.055 10.270 -13.879 1.00 84.62 89 ASN A CA 1
ATOM 714 C C . ASN A 1 89 ? 18.120 10.706 -12.858 1.00 84.62 89 ASN A C 1
ATOM 716 O O . ASN A 1 89 ? 19.219 10.162 -12.880 1.00 84.62 89 ASN A O 1
ATOM 720 N N . ASN A 1 90 ? 17.792 11.644 -11.966 1.00 86.62 90 ASN A N 1
ATOM 721 C CA . ASN A 1 90 ? 18.645 12.087 -10.865 1.00 86.62 90 ASN A CA 1
ATOM 722 C C . ASN A 1 90 ? 18.139 11.580 -9.502 1.00 86.62 90 ASN A C 1
ATOM 724 O O . ASN A 1 90 ? 18.766 11.846 -8.480 1.00 86.62 90 ASN A O 1
ATOM 728 N N . ASP A 1 91 ? 17.011 10.865 -9.466 1.00 88.25 91 ASP A N 1
ATOM 729 C CA . ASP A 1 91 ? 16.468 10.279 -8.247 1.00 88.25 91 ASP A CA 1
ATOM 730 C C . ASP A 1 91 ? 17.290 9.038 -7.868 1.00 88.25 91 ASP A C 1
ATOM 732 O O . ASP A 1 91 ? 17.267 8.004 -8.540 1.00 88.25 91 ASP A O 1
ATOM 736 N N . THR A 1 92 ? 18.019 9.141 -6.758 1.00 88.06 92 THR A N 1
ATOM 737 C CA . THR A 1 92 ? 18.909 8.079 -6.275 1.00 88.06 92 THR A CA 1
ATOM 738 C C . THR A 1 92 ? 18.166 6.794 -5.900 1.00 88.06 92 THR A C 1
ATOM 740 O O . THR A 1 92 ? 18.724 5.705 -6.049 1.00 88.06 92 THR A O 1
ATOM 743 N N . ILE A 1 93 ? 16.908 6.888 -5.459 1.00 86.75 93 ILE A N 1
ATOM 744 C CA . ILE A 1 93 ? 16.051 5.740 -5.145 1.00 86.75 93 ILE A CA 1
ATOM 745 C C . ILE A 1 93 ? 15.627 5.059 -6.446 1.00 86.75 93 ILE A C 1
ATOM 747 O O . ILE A 1 93 ? 15.765 3.843 -6.570 1.00 86.75 93 ILE A O 1
ATOM 751 N N . TYR A 1 94 ? 15.175 5.826 -7.439 1.00 87.44 94 TYR A N 1
ATOM 752 C CA . TYR A 1 94 ? 14.770 5.283 -8.737 1.00 87.44 94 TYR A CA 1
ATOM 753 C C . TYR A 1 94 ? 15.934 4.628 -9.488 1.00 87.44 94 TYR A C 1
ATOM 755 O O . TYR A 1 94 ? 15.793 3.515 -9.999 1.00 87.44 94 TYR A O 1
ATOM 763 N N . LEU A 1 95 ? 17.104 5.275 -9.521 1.00 89.19 95 LEU A N 1
ATOM 764 C CA . LEU A 1 95 ? 18.307 4.720 -10.146 1.00 89.19 95 LEU A CA 1
ATOM 765 C C . LEU A 1 95 ? 18.721 3.387 -9.511 1.00 89.19 95 LEU A C 1
ATOM 767 O O . LEU A 1 95 ? 19.111 2.456 -10.221 1.00 89.19 95 LEU A O 1
ATOM 771 N N . GLU A 1 96 ? 18.591 3.269 -8.191 1.00 85.62 96 GLU A N 1
ATOM 772 C CA . GLU A 1 96 ? 18.869 2.023 -7.485 1.00 85.62 96 GLU A CA 1
ATOM 773 C C . GLU A 1 96 ? 17.816 0.953 -7.798 1.00 85.62 96 GLU A C 1
ATOM 775 O O . GLU A 1 96 ? 18.181 -0.163 -8.166 1.00 85.62 96 GLU A O 1
ATOM 780 N N . MET A 1 97 ? 16.519 1.284 -7.744 1.00 86.25 97 MET A N 1
ATOM 781 C CA . MET A 1 97 ? 15.435 0.365 -8.133 1.00 86.25 97 MET A CA 1
ATOM 782 C C . MET A 1 97 ? 15.660 -0.191 -9.544 1.00 86.25 97 MET A C 1
ATOM 784 O O . MET A 1 97 ? 15.561 -1.398 -9.770 1.00 86.25 97 MET A O 1
ATOM 788 N N . LYS A 1 98 ? 16.041 0.681 -10.480 1.00 89.19 98 LYS A N 1
ATOM 789 C CA . LYS A 1 98 ? 16.414 0.340 -11.854 1.00 89.19 98 LYS A CA 1
ATOM 790 C C . LYS A 1 98 ? 17.627 -0.589 -11.918 1.00 89.19 98 LYS A C 1
ATOM 792 O O . LYS A 1 98 ? 17.587 -1.597 -12.624 1.00 89.19 98 LYS A O 1
ATOM 797 N N . SER A 1 99 ? 18.691 -0.289 -11.173 1.00 86.31 99 SER A N 1
ATOM 798 C CA . SER A 1 99 ? 19.888 -1.137 -11.070 1.00 86.31 99 SER A CA 1
ATOM 799 C C . SER A 1 99 ? 19.547 -2.542 -10.562 1.00 86.31 99 SER A C 1
ATOM 801 O O . SER A 1 99 ? 19.958 -3.540 -11.158 1.00 86.31 99 SER A O 1
ATOM 803 N N . GLN A 1 100 ? 18.742 -2.637 -9.502 1.00 83.25 100 GLN A N 1
ATOM 804 C CA . GLN A 1 100 ? 18.330 -3.910 -8.912 1.00 83.25 100 GLN A CA 1
ATOM 805 C C . GLN A 1 100 ? 17.426 -4.712 -9.843 1.00 83.25 100 GLN A C 1
ATOM 807 O O . GLN A 1 100 ? 17.671 -5.898 -10.075 1.00 83.25 100 GLN A O 1
ATOM 812 N N . LEU A 1 101 ? 16.439 -4.058 -10.457 1.00 83.94 101 LEU A N 1
ATOM 813 C CA . LEU A 1 101 ? 15.567 -4.697 -11.431 1.00 83.94 101 LEU A CA 1
ATOM 814 C C . LEU A 1 101 ? 16.377 -5.290 -12.595 1.00 83.94 101 LEU A C 1
ATOM 816 O O . LEU A 1 101 ? 16.194 -6.457 -12.937 1.00 83.94 101 LEU A O 1
ATOM 820 N N . ARG A 1 102 ? 17.335 -4.540 -13.154 1.00 86.56 102 ARG A N 1
ATOM 821 C CA . ARG A 1 102 ? 18.203 -5.015 -14.248 1.00 86.56 102 ARG A CA 1
ATOM 822 C C . ARG A 1 102 ? 19.030 -6.246 -13.881 1.00 86.56 102 ARG A C 1
ATOM 824 O O . ARG A 1 102 ? 19.276 -7.076 -14.751 1.00 86.56 102 ARG A O 1
ATOM 831 N N . LYS A 1 103 ? 19.435 -6.396 -12.615 1.00 82.44 103 LYS A N 1
ATOM 832 C CA . LYS A 1 103 ? 20.130 -7.602 -12.127 1.00 82.44 103 LYS A CA 1
ATOM 833 C C . LYS A 1 103 ? 19.191 -8.808 -12.028 1.00 82.44 103 LYS A C 1
ATOM 835 O O . LYS A 1 103 ? 19.619 -9.938 -12.252 1.00 82.44 103 LYS A O 1
ATOM 840 N N . MET A 1 104 ? 17.918 -8.583 -11.702 1.00 80.44 104 MET A N 1
ATOM 841 C CA . MET A 1 104 ? 16.927 -9.651 -11.547 1.00 80.44 104 MET A CA 1
ATOM 842 C C . MET A 1 104 ? 16.362 -10.132 -12.888 1.00 80.44 104 MET A C 1
ATOM 844 O O . MET A 1 104 ? 16.260 -11.339 -13.101 1.00 80.44 104 MET A O 1
ATOM 848 N N . LEU A 1 105 ? 16.032 -9.212 -13.802 1.00 83.56 105 LEU A N 1
ATOM 849 C CA . LEU A 1 105 ? 15.315 -9.493 -15.055 1.00 83.56 105 LEU A CA 1
ATOM 850 C C . LEU A 1 105 ? 15.880 -10.636 -15.920 1.00 83.56 105 LEU A C 1
ATOM 852 O O . LEU A 1 105 ? 15.067 -11.394 -16.459 1.00 83.56 105 LEU A O 1
ATOM 856 N N . PRO A 1 106 ? 17.209 -10.814 -16.076 1.00 86.19 106 PRO A N 1
ATOM 857 C CA . PRO A 1 106 ? 17.759 -11.918 -16.864 1.00 86.19 106 PRO A CA 1
ATOM 858 C C . PRO A 1 106 ? 17.378 -13.303 -16.328 1.00 86.19 106 PRO A C 1
ATOM 860 O O . PRO A 1 106 ? 17.279 -14.251 -17.099 1.00 86.19 106 PRO A O 1
ATOM 863 N N . ASN A 1 107 ? 17.125 -13.414 -15.021 1.00 83.81 107 ASN A N 1
ATOM 864 C CA . ASN A 1 107 ? 16.797 -14.672 -14.346 1.00 83.81 107 ASN A CA 1
ATOM 865 C C . ASN A 1 107 ? 15.283 -14.931 -14.250 1.00 83.81 107 ASN A C 1
ATOM 867 O O . ASN A 1 107 ? 14.860 -15.948 -13.695 1.00 83.81 107 ASN A O 1
ATOM 871 N N . ILE A 1 108 ? 14.459 -14.012 -14.760 1.00 80.00 108 ILE A N 1
ATOM 872 C CA . ILE A 1 108 ? 12.998 -14.106 -14.725 1.00 80.00 108 ILE A CA 1
ATOM 873 C C . ILE A 1 108 ? 12.516 -14.646 -16.066 1.00 80.00 108 ILE A C 1
ATOM 875 O O . ILE A 1 108 ? 12.644 -13.986 -17.106 1.00 80.00 108 ILE A O 1
ATOM 879 N N . LYS A 1 109 ? 11.965 -15.865 -16.026 1.00 82.25 109 LYS A N 1
ATOM 880 C CA . LYS A 1 109 ? 11.533 -16.594 -17.224 1.00 82.25 109 LYS A CA 1
ATOM 881 C C . LYS A 1 109 ? 10.198 -16.092 -17.766 1.00 82.25 109 LYS A C 1
ATOM 883 O O . LYS A 1 109 ? 10.077 -15.927 -18.975 1.00 82.25 109 LYS A O 1
ATOM 888 N N . LYS A 1 110 ? 9.217 -15.861 -16.886 1.00 85.31 110 LYS A N 1
ATOM 889 C CA . LYS A 1 110 ? 7.863 -15.447 -17.277 1.00 85.31 110 LYS A CA 1
ATOM 890 C C . LYS A 1 110 ? 7.583 -13.996 -16.911 1.00 85.31 110 LYS A C 1
ATOM 892 O O . LYS A 1 110 ? 7.666 -13.130 -17.778 1.00 85.31 110 LYS A O 1
ATOM 897 N N . LYS A 1 111 ? 7.266 -13.736 -15.639 1.00 84.38 111 LYS A N 1
ATOM 898 C CA . LYS A 1 111 ? 6.768 -12.434 -15.193 1.00 84.38 111 LYS A CA 1
ATOM 899 C C . LYS A 1 111 ? 7.248 -12.068 -13.793 1.00 84.38 111 LYS A C 1
ATOM 901 O O . LYS A 1 111 ? 7.447 -12.931 -12.935 1.00 84.38 111 LYS A O 1
ATOM 906 N N . LEU A 1 112 ? 7.440 -10.771 -13.590 1.00 83.75 112 LEU A N 1
ATOM 907 C CA . LEU A 1 112 ? 7.726 -10.138 -12.314 1.00 83.75 112 LEU A CA 1
ATOM 908 C C . LEU A 1 112 ? 6.515 -9.323 -11.879 1.00 83.75 112 LEU A C 1
ATOM 910 O O . LEU A 1 112 ? 6.213 -8.292 -12.472 1.00 83.75 112 LEU A O 1
ATOM 914 N N . PHE A 1 113 ? 5.857 -9.743 -10.815 1.00 83.94 113 PHE A N 1
ATOM 915 C CA . PHE A 1 113 ? 4.804 -8.946 -10.213 1.00 83.94 113 PHE A CA 1
ATOM 916 C C . PHE A 1 113 ? 5.407 -8.027 -9.163 1.00 83.94 113 PHE A C 1
ATOM 918 O O . PHE A 1 113 ? 6.169 -8.474 -8.303 1.00 83.94 113 PHE A O 1
ATOM 925 N N . ILE A 1 114 ? 5.061 -6.751 -9.238 1.00 84.12 114 ILE A N 1
ATOM 926 C CA . ILE A 1 114 ? 5.494 -5.709 -8.318 1.00 84.12 114 ILE A CA 1
ATOM 927 C C . ILE A 1 114 ? 4.252 -5.252 -7.569 1.00 84.12 114 ILE A C 1
ATOM 929 O O . ILE A 1 114 ? 3.317 -4.739 -8.180 1.00 84.12 114 ILE A O 1
ATOM 933 N N . LEU A 1 115 ? 4.224 -5.444 -6.252 1.00 84.19 115 LEU A N 1
ATOM 934 C CA . LEU A 1 115 ? 3.168 -4.845 -5.449 1.00 84.19 115 LEU A CA 1
ATOM 935 C C . LEU A 1 115 ? 3.350 -3.330 -5.445 1.00 84.19 115 LEU A C 1
ATOM 937 O O . LEU A 1 115 ? 4.383 -2.830 -4.984 1.00 84.19 115 LEU A O 1
ATOM 941 N N . ASP A 1 116 ? 2.346 -2.618 -5.944 1.00 87.94 116 ASP A N 1
ATOM 942 C CA . ASP A 1 116 ? 2.407 -1.175 -6.006 1.00 87.94 116 ASP A CA 1
ATOM 943 C C . ASP A 1 116 ? 2.304 -0.550 -4.608 1.00 87.94 116 ASP A C 1
ATOM 945 O O . ASP A 1 116 ? 1.833 -1.118 -3.619 1.00 87.94 116 ASP A O 1
ATOM 949 N N . SER A 1 117 ? 2.802 0.667 -4.533 1.00 86.75 117 SER A N 1
ATOM 950 C CA . SER A 1 117 ? 2.841 1.497 -3.359 1.00 86.75 117 SER A CA 1
ATOM 951 C C . SER A 1 117 ? 1.430 1.806 -2.852 1.00 86.75 117 SER A C 1
ATOM 953 O O . SER A 1 117 ? 0.595 2.358 -3.570 1.00 86.75 117 SER A O 1
ATOM 955 N N . PHE A 1 118 ? 1.184 1.479 -1.581 1.00 86.12 118 PHE A N 1
ATOM 956 C CA . PHE A 1 118 ? -0.111 1.627 -0.911 1.00 86.12 118 PHE A CA 1
ATOM 957 C C . PHE A 1 118 ? 0.032 2.405 0.419 1.00 86.12 118 PHE A C 1
ATOM 959 O O . PHE A 1 118 ? 1.059 2.261 1.102 1.00 86.12 118 PHE A O 1
ATOM 966 N N . PRO A 1 119 ? -0.954 3.239 0.815 1.00 87.44 119 PRO A N 1
ATOM 967 C CA . PRO A 1 119 ? -0.914 4.010 2.054 1.00 87.44 119 PRO A CA 1
ATOM 968 C C . PRO A 1 119 ? -0.835 3.125 3.294 1.00 87.44 119 PRO A C 1
ATOM 970 O O . PRO A 1 119 ? -1.569 2.155 3.471 1.00 87.44 119 PRO A O 1
ATOM 973 N N . ARG A 1 120 ? 0.047 3.501 4.213 1.00 86.44 120 ARG A N 1
ATOM 974 C CA . ARG A 1 120 ? 0.320 2.708 5.410 1.00 86.44 120 ARG A CA 1
ATOM 975 C C . ARG A 1 120 ? -0.788 2.869 6.448 1.00 86.44 120 ARG A C 1
ATOM 977 O O . ARG A 1 120 ? -1.408 3.923 6.565 1.00 86.44 120 ARG A O 1
ATOM 984 N N . ALA A 1 121 ? -0.936 1.843 7.277 1.00 89.25 121 ALA A N 1
ATOM 985 C CA . ALA A 1 121 ? -1.664 1.917 8.532 1.00 89.25 121 ALA A CA 1
ATOM 986 C C . ALA A 1 121 ? -0.715 2.303 9.682 1.00 89.25 121 ALA A C 1
ATOM 988 O O . ALA A 1 121 ? 0.383 1.747 9.834 1.00 89.25 121 ALA A O 1
ATOM 989 N N . LYS A 1 122 ? -1.136 3.231 10.547 1.00 91.12 122 LYS A N 1
ATOM 990 C CA . LYS A 1 122 ? -0.426 3.556 11.790 1.00 91.12 122 LYS A CA 1
ATOM 991 C C . LYS A 1 122 ? -0.472 2.354 12.728 1.00 91.12 122 LYS A C 1
ATOM 993 O O . LYS A 1 122 ? -1.487 2.108 13.373 1.00 91.12 122 LYS A O 1
ATOM 998 N N . SER A 1 123 ? 0.652 1.651 12.879 1.00 89.12 123 SER A N 1
ATOM 999 C CA . SER A 1 123 ? 0.724 0.412 13.673 1.00 89.12 123 SER A CA 1
ATOM 1000 C C . SER A 1 123 ? 0.198 0.554 15.107 1.00 89.12 123 SER A C 1
ATOM 1002 O O . SER A 1 123 ? -0.376 -0.387 15.640 1.00 89.12 123 SER A O 1
ATOM 1004 N N . LYS A 1 124 ? 0.366 1.730 15.732 1.00 89.06 124 LYS A N 1
ATOM 1005 C CA . LYS A 1 124 ? -0.148 2.000 17.087 1.00 89.06 124 LYS A CA 1
ATOM 1006 C C . LYS A 1 124 ? -1.676 2.023 17.156 1.00 89.06 124 LYS A C 1
ATOM 1008 O O . LYS A 1 124 ? -2.233 1.636 18.175 1.00 89.06 124 LYS A O 1
ATOM 1013 N N . GLU A 1 125 ? -2.338 2.466 16.091 1.00 93.38 125 GLU A N 1
ATOM 1014 C CA . GLU A 1 125 ? -3.798 2.558 16.041 1.00 93.38 125 GLU A CA 1
ATOM 1015 C C . GLU A 1 125 ? -4.439 1.216 15.659 1.00 93.38 125 GLU A C 1
ATOM 1017 O O . GLU A 1 125 ? -5.559 0.949 16.080 1.00 93.38 125 GLU A O 1
ATOM 1022 N N . ILE A 1 126 ? -3.716 0.327 14.958 1.00 93.12 126 ILE A N 1
ATOM 1023 C CA . ILE A 1 126 ? -4.207 -1.020 14.600 1.00 93.12 126 ILE A CA 1
ATOM 1024 C C . ILE A 1 126 ? -4.634 -1.795 15.852 1.00 93.12 126 ILE A C 1
ATOM 1026 O O . ILE A 1 126 ? -5.742 -2.319 15.920 1.00 93.12 126 ILE A O 1
ATOM 1030 N N . GLY A 1 127 ? -3.790 -1.810 16.888 1.00 90.56 127 GLY A N 1
ATOM 1031 C CA . GLY A 1 127 ? -4.090 -2.514 18.139 1.00 90.56 127 GLY A CA 1
ATOM 1032 C C . GLY A 1 127 ? -5.270 -1.937 18.931 1.00 90.56 127 GLY A C 1
ATOM 1033 O O . GLY A 1 127 ? -5.708 -2.555 19.897 1.00 90.56 127 GLY A O 1
ATOM 1034 N N . ARG A 1 128 ? -5.788 -0.763 18.544 1.00 93.62 128 ARG A N 1
ATOM 1035 C CA . ARG A 1 128 ? -6.874 -0.056 19.239 1.00 93.62 128 ARG A CA 1
ATOM 1036 C C . ARG A 1 128 ? -8.226 -0.208 18.546 1.00 93.62 128 ARG A C 1
ATOM 1038 O O . ARG A 1 128 ? -9.225 0.217 19.114 1.00 93.62 128 ARG A O 1
ATOM 1045 N N . ILE A 1 129 ? -8.280 -0.827 17.364 1.00 94.62 129 ILE A N 1
ATOM 1046 C CA . ILE A 1 129 ? -9.510 -0.976 16.569 1.00 94.62 129 ILE A CA 1
ATOM 1047 C C . ILE A 1 129 ? -10.627 -1.618 17.398 1.00 94.62 129 ILE A C 1
ATOM 1049 O O . ILE A 1 129 ? -11.670 -1.000 17.610 1.00 94.62 129 ILE A O 1
ATOM 1053 N N . ALA A 1 130 ? -10.381 -2.815 17.938 1.00 91.50 130 ALA A N 1
ATOM 1054 C CA . ALA A 1 130 ? -11.373 -3.555 18.718 1.00 91.50 130 ALA A CA 1
ATOM 1055 C C . ALA A 1 130 ? -11.826 -2.788 19.975 1.00 91.50 130 ALA A C 1
ATOM 1057 O O . ALA A 1 130 ? -13.003 -2.804 20.335 1.00 91.50 130 ALA A O 1
ATOM 1058 N N . GLU A 1 131 ? -10.905 -2.077 20.633 1.00 92.56 131 GLU A N 1
ATOM 1059 C CA . GLU A 1 131 ? -11.214 -1.255 21.805 1.00 92.56 131 GLU A CA 1
ATOM 1060 C C . GLU A 1 131 ? -12.128 -0.073 21.442 1.00 92.56 131 GLU A C 1
ATOM 1062 O O . GLU A 1 131 ? -13.130 0.171 22.118 1.00 92.56 131 GLU A O 1
ATOM 1067 N N . GLU A 1 132 ? -11.807 0.660 20.375 1.00 94.69 132 GLU A N 1
ATOM 1068 C CA . GLU A 1 132 ? -12.572 1.832 19.944 1.00 94.69 132 GLU A CA 1
ATOM 1069 C C . GLU A 1 132 ? -13.956 1.444 19.410 1.00 94.69 132 GLU A C 1
ATOM 1071 O O . GLU A 1 132 ? -14.933 2.133 19.713 1.00 94.69 132 GLU A O 1
ATOM 1076 N N . MET A 1 133 ? -14.065 0.304 18.720 1.00 92.81 133 MET A N 1
ATOM 1077 C CA . MET A 1 133 ? -15.354 -0.262 18.317 1.00 92.81 133 MET A CA 1
ATOM 1078 C C . MET A 1 133 ? -16.202 -0.669 19.522 1.00 92.81 133 MET A C 1
ATOM 1080 O O . MET A 1 133 ? -17.368 -0.291 19.599 1.00 92.81 133 MET A O 1
ATOM 1084 N N . LYS A 1 134 ? -15.618 -1.364 20.509 1.00 93.25 134 LYS A N 1
ATOM 1085 C CA . LYS A 1 13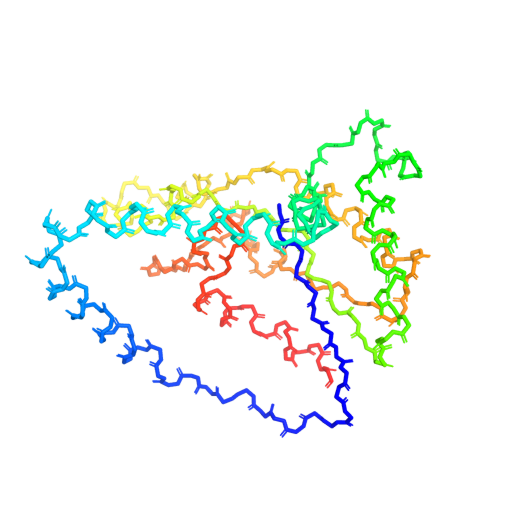4 ? -16.335 -1.777 21.728 1.00 93.25 134 LYS A CA 1
ATOM 1086 C C . LYS A 1 134 ? -16.851 -0.588 22.539 1.00 93.25 134 LYS A C 1
ATOM 1088 O O . LYS A 1 134 ? -17.922 -0.667 23.133 1.00 93.25 134 LYS A O 1
ATOM 1093 N N . LYS A 1 135 ? -16.097 0.515 22.587 1.00 94.81 135 LYS A N 1
ATOM 1094 C CA . LYS A 1 135 ? -16.537 1.751 23.256 1.00 94.81 135 LYS A CA 1
ATOM 1095 C C . LYS A 1 135 ? -17.723 2.413 22.553 1.00 94.81 135 LYS A C 1
ATOM 1097 O O . LYS A 1 135 ? -18.429 3.176 23.205 1.00 94.81 135 LYS A O 1
ATOM 1102 N N . GLY A 1 136 ? -17.884 2.210 21.243 1.00 91.19 136 GLY A N 1
ATOM 1103 C CA . GLY A 1 136 ? -18.965 2.795 20.442 1.00 91.19 136 GLY A CA 1
ATOM 1104 C C . GLY A 1 136 ? -18.938 4.326 20.332 1.00 91.19 136 GLY A C 1
ATOM 1105 O O . GLY A 1 136 ? -19.928 4.922 19.927 1.00 91.19 136 GLY A O 1
ATOM 1106 N N . ARG A 1 137 ? -17.832 4.984 20.712 1.00 93.94 137 ARG A N 1
ATOM 1107 C CA . ARG A 1 137 ? -17.712 6.459 20.705 1.00 93.94 137 ARG A CA 1
ATOM 1108 C C . ARG A 1 137 ? -17.246 7.033 19.373 1.00 93.94 137 ARG A C 1
ATOM 1110 O O . ARG A 1 137 ? -17.413 8.225 19.149 1.00 93.94 137 ARG A O 1
ATOM 1117 N N . LYS A 1 138 ? -16.604 6.208 18.546 1.00 94.50 138 LYS A N 1
ATOM 1118 C CA . LYS A 1 138 ? -16.119 6.577 17.218 1.00 94.50 138 LYS A CA 1
ATOM 1119 C C . LYS A 1 138 ? -16.819 5.735 16.175 1.00 94.50 138 LYS A C 1
ATOM 1121 O O . LYS A 1 138 ? -17.016 4.535 16.355 1.00 94.50 138 LYS A O 1
ATOM 1126 N N . THR A 1 139 ? -17.135 6.372 15.066 1.00 94.19 139 THR A N 1
ATOM 1127 C CA . THR A 1 139 ? -17.605 5.714 13.855 1.00 94.19 139 THR A CA 1
ATOM 1128 C C . THR A 1 139 ? -16.474 4.928 13.185 1.00 94.19 139 THR A C 1
ATOM 1130 O O . THR A 1 139 ? -15.289 5.232 13.351 1.00 94.19 139 THR A O 1
ATOM 1133 N N . MET A 1 140 ? -16.844 3.949 12.354 1.00 93.56 140 MET A N 1
ATOM 1134 C CA . MET A 1 140 ? -15.928 3.248 11.441 1.00 93.56 140 MET A CA 1
ATOM 1135 C C . MET A 1 140 ? -15.057 4.237 10.650 1.00 93.56 140 MET A C 1
ATOM 1137 O O . MET A 1 140 ? -13.850 4.035 10.489 1.00 93.56 140 MET A O 1
ATOM 1141 N N . THR A 1 141 ? -15.664 5.338 10.203 1.00 95.19 141 THR A N 1
ATOM 1142 C CA . THR A 1 141 ? -14.987 6.378 9.435 1.00 95.19 141 THR A CA 1
ATOM 1143 C C . THR A 1 141 ? -13.868 7.037 10.240 1.00 95.19 141 THR A C 1
ATOM 1145 O O . THR A 1 141 ? -12.736 7.132 9.766 1.00 95.19 141 THR A O 1
ATOM 1148 N N . GLU A 1 142 ? -14.143 7.435 11.482 1.00 95.88 142 GLU A N 1
ATOM 1149 C CA . GLU A 1 142 ? -13.168 8.098 12.356 1.00 95.88 142 GLU A CA 1
ATOM 1150 C C . GLU A 1 142 ? -12.007 7.182 12.759 1.00 95.88 142 GLU A C 1
ATOM 1152 O O . GLU A 1 142 ? -10.864 7.637 12.835 1.00 95.88 142 GLU A O 1
ATOM 1157 N N . ILE A 1 143 ? -12.275 5.893 12.987 1.00 96.00 143 ILE A N 1
ATOM 1158 C CA . ILE A 1 143 ? -11.230 4.914 13.320 1.00 96.00 143 ILE A CA 1
ATOM 1159 C C . ILE A 1 143 ? -10.300 4.704 12.113 1.00 96.00 143 ILE A C 1
ATOM 1161 O O . ILE A 1 143 ? -9.080 4.776 12.254 1.00 96.00 143 ILE A O 1
ATOM 1165 N N . ASN A 1 144 ? -10.853 4.530 10.909 1.00 95.25 144 ASN A N 1
ATOM 1166 C CA . ASN A 1 144 ? -10.063 4.414 9.676 1.00 95.25 144 ASN A CA 1
ATOM 1167 C C 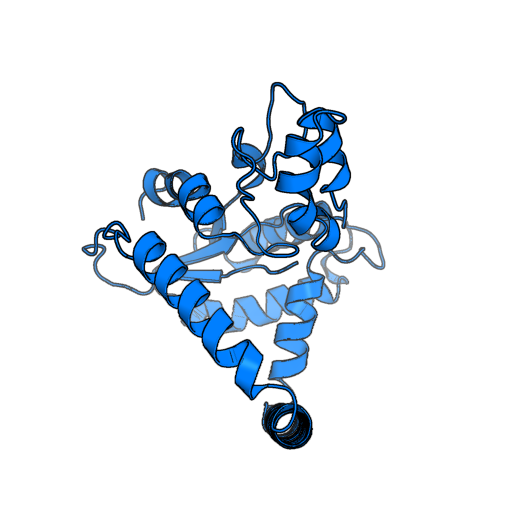. ASN A 1 144 ? -9.243 5.678 9.378 1.00 95.25 144 ASN A C 1
ATOM 1169 O O . ASN A 1 144 ? -8.065 5.590 9.030 1.00 95.25 144 ASN A O 1
ATOM 1173 N N . LYS A 1 145 ? -9.811 6.865 9.611 1.00 94.88 145 LYS A N 1
ATOM 1174 C CA . LYS A 1 145 ? -9.078 8.131 9.491 1.00 94.88 145 LYS A CA 1
ATOM 1175 C C . LYS A 1 145 ? -7.902 8.218 10.470 1.00 94.88 145 LYS A C 1
ATOM 1177 O O . LYS A 1 145 ? -6.851 8.753 10.120 1.00 94.88 145 LYS A O 1
ATOM 1182 N N . ALA A 1 146 ? -8.046 7.688 11.686 1.00 94.44 146 ALA A N 1
ATOM 1183 C CA . ALA A 1 146 ? -6.944 7.627 12.646 1.00 94.44 146 ALA A CA 1
ATOM 1184 C C . ALA A 1 146 ? -5.818 6.688 12.173 1.00 94.44 146 ALA A C 1
ATOM 1186 O O . ALA A 1 146 ? -4.638 7.024 12.332 1.00 94.44 146 ALA A O 1
ATOM 1187 N N . LEU A 1 147 ? -6.179 5.564 11.543 1.00 94.56 147 LEU A N 1
ATOM 1188 C CA . LEU A 1 147 ? -5.251 4.579 10.976 1.00 94.56 147 LEU A CA 1
ATOM 1189 C C . LEU A 1 147 ? -4.466 5.108 9.773 1.00 94.56 147 LEU A C 1
ATOM 1191 O O . LEU A 1 147 ? -3.331 4.680 9.584 1.00 94.56 147 LEU A O 1
ATOM 1195 N N . TYR A 1 148 ? -5.022 6.044 9.005 1.00 91.81 148 TYR A N 1
ATOM 1196 C CA . TYR A 1 148 ? -4.379 6.589 7.811 1.00 91.81 148 TYR A CA 1
ATOM 1197 C C . TYR A 1 148 ? -3.019 7.246 8.118 1.00 91.81 148 TYR A C 1
ATOM 1199 O O . TYR A 1 148 ? -2.930 8.199 8.905 1.00 91.81 148 TYR A O 1
ATOM 1207 N N . ASP A 1 149 ? -1.954 6.736 7.492 1.00 85.88 149 ASP A N 1
ATOM 1208 C CA . ASP A 1 149 ? -0.605 7.309 7.503 1.00 85.88 149 ASP A CA 1
ATOM 1209 C C . ASP A 1 149 ? -0.236 7.780 6.079 1.00 85.88 149 ASP A C 1
ATOM 1211 O O . ASP A 1 149 ? 0.152 6.952 5.246 1.00 85.88 149 ASP A O 1
ATOM 1215 N N . PRO A 1 150 ? -0.344 9.092 5.778 1.00 72.62 150 PRO A N 1
ATOM 1216 C CA . PRO A 1 150 ? -0.179 9.659 4.436 1.00 72.62 150 PRO A CA 1
ATOM 1217 C C . PRO A 1 150 ? 1.287 9.737 3.997 1.00 72.62 150 PRO A C 1
ATOM 1219 O O . PRO A 1 150 ? 1.704 10.736 3.420 1.00 72.62 150 PRO A O 1
ATOM 1222 N N . LYS A 1 151 ? 2.117 8.734 4.297 1.00 68.94 151 LYS A N 1
ATOM 1223 C CA . LYS A 1 151 ? 3.531 8.711 3.889 1.00 68.94 151 LYS A CA 1
ATOM 1224 C C . LYS A 1 151 ? 3.663 8.485 2.383 1.00 68.94 151 LYS A C 1
ATOM 1226 O O . LYS A 1 151 ? 4.042 7.392 1.971 1.00 68.94 151 LYS A O 1
ATOM 1231 N N . GLN A 1 152 ? 3.303 9.524 1.629 1.00 79.94 152 GLN A N 1
ATOM 1232 C CA . GLN A 1 152 ? 3.653 9.852 0.248 1.00 79.94 152 GLN A CA 1
ATOM 1233 C C . GLN A 1 152 ? 3.729 8.641 -0.678 1.00 79.94 152 GLN A C 1
ATOM 1235 O O . GLN A 1 152 ? 4.669 8.468 -1.457 1.00 79.94 152 GLN A O 1
ATOM 1240 N N . PHE A 1 153 ? 2.742 7.756 -0.563 1.00 86.25 153 PHE A N 1
ATOM 1241 C CA . PHE A 1 153 ? 2.758 6.502 -1.294 1.00 86.25 153 PHE A CA 1
ATOM 1242 C C . PHE A 1 153 ? 2.691 6.743 -2.804 1.00 86.25 153 PHE A C 1
ATOM 1244 O O . PHE A 1 153 ? 3.219 5.951 -3.576 1.00 86.25 153 PHE A O 1
ATOM 1251 N N . GLU A 1 154 ? 2.139 7.885 -3.204 1.00 88.81 154 GLU A N 1
ATOM 1252 C CA . GLU A 1 154 ? 2.060 8.404 -4.561 1.00 88.81 154 GLU A CA 1
ATOM 1253 C C . GLU A 1 154 ? 3.438 8.512 -5.231 1.00 88.81 154 GLU A C 1
ATOM 1255 O O . GLU A 1 154 ? 3.565 8.197 -6.413 1.00 88.81 154 GLU A O 1
ATOM 1260 N N . PHE A 1 155 ? 4.491 8.878 -4.489 1.00 89.38 155 PHE A N 1
ATOM 1261 C CA . PHE A 1 155 ? 5.855 8.935 -5.034 1.00 89.38 155 PHE A CA 1
ATOM 1262 C C . PHE A 1 155 ? 6.380 7.543 -5.373 1.00 89.38 155 PHE A C 1
ATOM 1264 O O . PHE A 1 155 ? 7.017 7.339 -6.407 1.00 89.38 155 PHE A O 1
ATOM 1271 N N . GLY A 1 156 ? 6.062 6.566 -4.527 1.00 88.81 156 GLY A N 1
ATOM 1272 C CA . GLY A 1 156 ? 6.380 5.174 -4.804 1.00 88.81 156 GLY A CA 1
ATOM 1273 C C . GLY A 1 156 ? 5.631 4.640 -6.019 1.00 88.81 156 GLY A C 1
ATOM 1274 O O . GLY A 1 156 ? 6.253 4.029 -6.887 1.00 88.81 156 GLY A O 1
ATOM 1275 N N . ARG A 1 157 ? 4.339 4.975 -6.142 1.00 91.25 157 ARG A N 1
ATOM 1276 C CA . ARG A 1 157 ? 3.520 4.600 -7.305 1.00 91.25 157 ARG A CA 1
ATOM 1277 C C . ARG A 1 157 ? 4.101 5.155 -8.594 1.00 91.25 157 ARG A C 1
ATOM 1279 O O . ARG A 1 157 ? 4.250 4.433 -9.574 1.00 91.25 157 ARG A O 1
ATOM 1286 N N . HIS A 1 158 ? 4.493 6.426 -8.578 1.00 92.31 158 HIS A N 1
ATOM 1287 C CA . HIS A 1 158 ? 5.124 7.059 -9.729 1.00 92.31 158 HIS A CA 1
ATOM 1288 C C . HIS A 1 158 ? 6.447 6.369 -10.109 1.00 92.31 158 HIS A C 1
ATOM 1290 O O . HIS A 1 158 ? 6.642 6.021 -11.273 1.00 92.31 158 HIS A O 1
ATOM 1296 N N . ARG A 1 159 ? 7.322 6.074 -9.133 1.00 91.31 159 ARG A N 1
ATOM 1297 C CA . ARG A 1 159 ? 8.575 5.333 -9.383 1.00 91.31 159 ARG A CA 1
ATOM 1298 C C . ARG A 1 159 ? 8.320 3.935 -9.950 1.00 91.31 159 ARG A C 1
ATOM 1300 O O . ARG A 1 159 ? 9.008 3.537 -10.884 1.00 91.31 159 ARG A O 1
ATOM 1307 N N . HIS A 1 160 ? 7.353 3.190 -9.415 1.00 91.31 160 HIS A N 1
ATOM 1308 C CA . HIS A 1 160 ? 7.002 1.863 -9.922 1.00 91.31 160 HIS A CA 1
ATOM 1309 C C . HIS A 1 160 ? 6.431 1.904 -11.341 1.00 91.31 160 HIS A C 1
ATOM 1311 O O . HIS A 1 160 ? 6.839 1.097 -12.176 1.00 91.31 160 HIS A O 1
ATOM 1317 N N . ALA A 1 161 ? 5.529 2.845 -11.629 1.00 92.81 161 ALA A N 1
ATOM 1318 C CA . ALA A 1 161 ? 4.950 3.017 -12.957 1.00 92.81 161 ALA A CA 1
ATOM 1319 C C . ALA A 1 161 ? 6.037 3.281 -14.008 1.00 92.81 161 ALA A C 1
ATOM 1321 O O . ALA A 1 161 ? 6.071 2.618 -15.046 1.00 92.81 161 ALA A O 1
ATOM 1322 N N . GLU A 1 162 ? 6.976 4.180 -13.711 1.00 93.00 162 GLU A N 1
ATOM 1323 C CA . GLU A 1 162 ? 8.086 4.493 -14.613 1.00 93.00 162 GLU A CA 1
ATOM 1324 C C . GLU A 1 162 ? 9.092 3.339 -14.721 1.00 93.00 162 GLU A C 1
ATOM 1326 O O . GLU A 1 162 ? 9.603 3.072 -15.808 1.00 93.00 162 GLU A O 1
ATOM 1331 N N . LEU A 1 163 ? 9.314 2.577 -13.644 1.00 90.69 163 LEU A N 1
ATOM 1332 C CA . LEU A 1 163 ? 10.144 1.372 -13.675 1.00 90.69 163 LEU A CA 1
ATOM 1333 C C . LEU A 1 163 ? 9.545 0.305 -14.610 1.00 90.69 163 LEU A C 1
ATOM 1335 O O . LEU A 1 163 ? 10.246 -0.242 -15.463 1.00 90.69 163 LEU A O 1
ATOM 1339 N N . VAL A 1 164 ? 8.244 0.028 -14.482 1.00 91.44 164 VAL A N 1
ATOM 1340 C CA . VAL A 1 164 ? 7.549 -0.942 -15.340 1.00 91.44 164 VAL A CA 1
ATOM 1341 C C . VAL A 1 164 ? 7.536 -0.474 -16.785 1.00 91.44 164 VAL A C 1
ATOM 1343 O O . VAL A 1 164 ? 7.903 -1.237 -17.674 1.00 91.44 164 VAL A O 1
ATOM 1346 N N . LYS A 1 165 ? 7.194 0.790 -17.026 1.00 93.00 165 LYS A N 1
ATOM 1347 C CA . LYS A 1 165 ? 7.124 1.367 -18.368 1.00 93.00 165 LYS A CA 1
ATOM 1348 C C . LYS A 1 165 ? 8.477 1.376 -19.085 1.00 93.00 165 LYS A C 1
ATOM 1350 O O . LYS A 1 165 ? 8.532 1.010 -20.256 1.00 93.00 165 LYS A O 1
ATOM 1355 N N . ASN A 1 166 ? 9.549 1.779 -18.402 1.00 90.94 166 ASN A N 1
ATOM 1356 C CA . ASN A 1 166 ? 10.827 2.074 -19.054 1.00 90.94 166 ASN A CA 1
ATOM 1357 C C . ASN A 1 166 ? 11.862 0.942 -18.964 1.00 90.94 166 ASN A C 1
ATOM 1359 O O . ASN A 1 166 ? 12.773 0.909 -19.789 1.00 90.94 166 ASN A O 1
ATOM 1363 N N . GLU A 1 167 ? 11.772 0.031 -17.984 1.00 89.50 167 GLU A N 1
ATOM 1364 C CA . GLU A 1 167 ? 12.848 -0.946 -17.728 1.00 89.50 167 GLU A CA 1
ATOM 1365 C C . G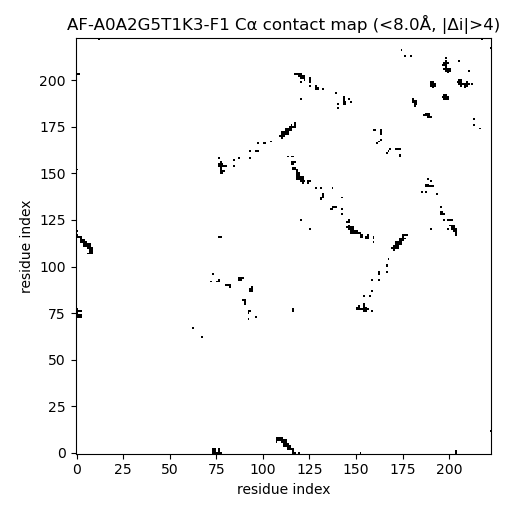LU A 1 167 ? 12.467 -2.409 -17.981 1.00 89.50 167 GLU A C 1
ATOM 1367 O O . GLU A 1 167 ? 13.328 -3.178 -18.407 1.00 89.50 167 GLU A O 1
ATOM 1372 N N . CYS A 1 168 ? 11.220 -2.826 -17.739 1.00 85.88 168 CYS A N 1
ATOM 1373 C CA . CYS A 1 168 ? 10.821 -4.230 -17.932 1.00 85.88 168 CYS A CA 1
ATOM 1374 C C . CYS A 1 168 ? 9.601 -4.464 -18.824 1.00 85.88 168 CYS A C 1
ATOM 1376 O O . CYS A 1 168 ? 9.424 -5.587 -19.304 1.00 85.88 168 CYS A O 1
ATOM 1378 N N . GLY A 1 169 ? 8.788 -3.443 -19.089 1.00 87.75 169 GLY A N 1
ATOM 1379 C CA . GLY A 1 169 ? 7.627 -3.527 -19.968 1.00 87.75 169 GLY A CA 1
ATOM 1380 C C . GLY A 1 169 ? 6.726 -4.712 -19.624 1.00 87.75 169 GLY A C 1
ATOM 1381 O O . GLY A 1 169 ? 6.362 -4.927 -18.471 1.00 87.75 169 GLY A O 1
ATOM 1382 N N . SER A 1 170 ? 6.429 -5.532 -20.632 1.00 88.12 170 SER A N 1
ATOM 1383 C CA . SER A 1 170 ? 5.557 -6.709 -20.534 1.00 88.12 170 SER A CA 1
ATOM 1384 C C . SER A 1 170 ? 6.064 -7.820 -19.606 1.00 88.12 170 SER A C 1
ATOM 1386 O O . SER A 1 170 ? 5.271 -8.672 -19.203 1.00 88.12 170 SER A O 1
ATOM 1388 N N . LYS A 1 171 ? 7.354 -7.819 -19.232 1.00 86.94 171 LYS A N 1
ATOM 1389 C CA . LYS A 1 171 ? 7.889 -8.748 -18.222 1.00 86.94 171 LYS A CA 1
ATOM 1390 C C . LYS A 1 171 ? 7.481 -8.381 -16.799 1.00 86.94 171 LYS A C 1
ATOM 1392 O O . LYS A 1 171 ? 7.622 -9.229 -15.922 1.00 86.94 171 LYS A O 1
ATOM 1397 N N . CYS A 1 172 ? 7.008 -7.162 -16.557 1.00 87.69 172 CYS A N 1
ATOM 1398 C CA . CYS A 1 172 ? 6.510 -6.753 -15.255 1.00 87.69 172 CYS A CA 1
ATOM 1399 C C . CYS A 1 172 ? 5.003 -6.536 -15.259 1.00 87.69 172 CYS A C 1
ATOM 1401 O O . CYS A 1 172 ? 4.406 -6.181 -16.272 1.00 87.69 172 CYS A O 1
ATOM 1403 N N . GLU A 1 173 ? 4.406 -6.688 -14.088 1.00 86.88 173 GLU A N 1
ATOM 1404 C CA . GLU A 1 173 ? 3.024 -6.313 -13.832 1.00 86.88 173 GLU A CA 1
ATOM 1405 C C . GLU A 1 173 ? 2.904 -5.670 -12.458 1.00 86.88 173 GLU A C 1
ATOM 1407 O O . GLU A 1 173 ? 3.476 -6.165 -11.486 1.00 86.88 173 GLU A O 1
ATOM 1412 N N . LEU A 1 174 ? 2.178 -4.554 -12.386 1.00 87.56 174 LEU A N 1
ATOM 1413 C CA . LEU A 1 174 ? 1.860 -3.916 -11.117 1.00 87.56 174 LEU A CA 1
ATOM 1414 C C . LEU A 1 174 ? 0.600 -4.539 -10.544 1.00 87.56 174 LEU A C 1
ATOM 1416 O O . LEU A 1 174 ? -0.427 -4.598 -11.212 1.00 87.56 174 LEU A O 1
ATOM 1420 N N . ILE A 1 175 ? 0.686 -4.960 -9.290 1.00 86.62 175 ILE A N 1
ATOM 1421 C CA . ILE A 1 175 ? -0.474 -5.373 -8.513 1.00 86.62 175 ILE A CA 1
ATOM 1422 C C . ILE A 1 175 ? -0.899 -4.177 -7.678 1.00 86.62 175 ILE A C 1
ATOM 1424 O O . ILE A 1 175 ? -0.132 -3.709 -6.837 1.00 86.62 175 ILE A O 1
ATOM 1428 N N . ASP A 1 176 ? -2.113 -3.688 -7.908 1.00 87.25 176 ASP A N 1
ATOM 1429 C CA . ASP A 1 176 ? -2.641 -2.515 -7.225 1.00 87.25 176 ASP A CA 1
ATOM 1430 C C . ASP A 1 176 ? -3.717 -2.893 -6.207 1.00 87.25 176 ASP A C 1
ATOM 1432 O O . ASP A 1 176 ? -4.728 -3.509 -6.530 1.00 87.25 176 ASP A O 1
ATOM 1436 N N . TYR A 1 177 ? -3.499 -2.495 -4.957 1.00 87.69 177 TYR A N 1
ATOM 1437 C CA . TYR A 1 177 ? -4.448 -2.697 -3.865 1.00 87.69 177 TYR A CA 1
ATOM 1438 C C . TYR A 1 177 ? -5.303 -1.464 -3.560 1.00 87.69 177 TYR A C 1
ATOM 1440 O O . TYR A 1 177 ? -6.180 -1.538 -2.695 1.00 87.69 177 TYR A O 1
ATOM 1448 N N . VAL A 1 178 ? -5.047 -0.320 -4.207 1.00 88.75 178 VAL A N 1
ATOM 1449 C CA . VAL A 1 178 ? -5.724 0.944 -3.878 1.00 88.75 178 VAL A CA 1
ATOM 1450 C C . VAL A 1 178 ? -7.231 0.810 -3.999 1.00 88.75 178 VAL A C 1
ATOM 1452 O O . VAL A 1 178 ? -7.934 1.143 -3.048 1.00 88.75 178 VAL A O 1
ATOM 1455 N N . GLU A 1 179 ? -7.727 0.270 -5.110 1.00 89.31 179 GLU A N 1
ATOM 1456 C CA . GLU A 1 179 ? -9.169 0.118 -5.315 1.00 89.31 179 GLU A CA 1
ATOM 1457 C C . GLU A 1 179 ? -9.804 -0.860 -4.326 1.00 89.31 179 GLU A C 1
ATOM 1459 O O . GLU A 1 179 ? -10.892 -0.591 -3.821 1.00 89.31 179 GLU A O 1
ATOM 1464 N N . ALA A 1 180 ? -9.112 -1.955 -3.998 1.00 90.38 180 ALA A N 1
ATOM 1465 C CA . ALA A 1 180 ? -9.627 -2.960 -3.076 1.00 90.38 180 ALA A CA 1
ATOM 1466 C C . ALA A 1 180 ? -9.848 -2.388 -1.671 1.00 90.38 180 ALA A C 1
ATOM 1468 O O . ALA A 1 180 ? -10.871 -2.655 -1.044 1.00 90.38 180 ALA A O 1
ATOM 1469 N N . PHE A 1 181 ? -8.919 -1.571 -1.172 1.00 92.25 181 PHE A N 1
ATOM 1470 C CA . PHE A 1 181 ? -9.044 -0.960 0.153 1.00 92.25 181 PHE A CA 1
ATOM 1471 C C . PHE A 1 181 ? -9.753 0.399 0.145 1.00 92.25 181 PHE A C 1
ATOM 1473 O O . PHE A 1 181 ? -10.023 0.940 1.217 1.00 92.25 181 PHE A O 1
ATOM 1480 N N . TRP A 1 182 ? -10.059 0.984 -1.014 1.00 93.75 182 TRP A N 1
ATOM 1481 C CA . TRP A 1 182 ? -10.798 2.241 -1.081 1.00 93.75 182 TRP A CA 1
ATOM 1482 C C . TRP A 1 182 ? -12.299 2.009 -0.907 1.00 93.75 182 TRP A C 1
ATOM 1484 O O . TRP A 1 182 ? -12.990 1.491 -1.785 1.00 93.75 182 TRP A O 1
ATOM 1494 N N . ASN A 1 183 ? -12.846 2.462 0.219 1.00 94.38 183 ASN A N 1
ATOM 1495 C CA . ASN A 1 183 ? -14.278 2.392 0.450 1.00 94.38 183 ASN A CA 1
ATOM 1496 C C . ASN A 1 183 ? -14.969 3.618 -0.164 1.00 94.38 183 ASN A C 1
ATOM 1498 O O . ASN A 1 183 ? -14.863 4.732 0.355 1.00 94.38 183 ASN A O 1
ATOM 1502 N N . LYS A 1 184 ? -15.720 3.401 -1.250 1.00 93.31 184 LYS A N 1
ATOM 1503 C CA . LYS A 1 184 ? -16.441 4.460 -1.983 1.00 93.31 184 LYS A CA 1
ATOM 1504 C C . LYS A 1 184 ? -17.505 5.163 -1.134 1.00 93.31 184 LYS A C 1
ATOM 1506 O O . LYS A 1 184 ? -17.702 6.362 -1.292 1.00 93.31 184 LYS A O 1
ATOM 1511 N N . THR A 1 185 ? -18.156 4.448 -0.217 1.00 92.06 185 THR A N 1
ATOM 1512 C CA . THR A 1 185 ? -19.194 5.003 0.666 1.00 92.06 185 THR A CA 1
ATOM 1513 C C . THR A 1 185 ? -18.598 5.917 1.733 1.00 92.06 185 THR A C 1
ATOM 1515 O O . THR A 1 185 ? -19.138 6.984 2.005 1.00 92.06 185 THR A O 1
ATOM 1518 N N . MET A 1 186 ? -17.472 5.521 2.333 1.00 91.62 186 MET A N 1
ATOM 1519 C CA . MET A 1 186 ? -16.766 6.343 3.322 1.00 91.62 186 MET A CA 1
ATOM 1520 C C . MET A 1 186 ? -15.867 7.409 2.680 1.00 91.62 186 MET A C 1
ATOM 1522 O O . MET A 1 186 ? -15.406 8.308 3.381 1.00 91.62 186 MET A O 1
ATOM 1526 N N . ASN A 1 187 ? -15.593 7.287 1.378 1.00 93.00 187 ASN A N 1
ATOM 1527 C CA . ASN A 1 187 ? -14.639 8.096 0.624 1.00 93.00 187 ASN A CA 1
ATOM 1528 C C . ASN A 1 187 ? -13.239 8.134 1.271 1.00 93.00 187 ASN A C 1
ATOM 1530 O O . ASN A 1 187 ? -12.634 9.195 1.428 1.00 93.00 187 ASN A O 1
ATOM 1534 N N . GLN A 1 188 ? -12.756 6.969 1.711 1.00 93.19 188 GLN A N 1
ATOM 1535 C CA . GLN A 1 188 ? -11.449 6.811 2.354 1.00 93.19 188 GLN A CA 1
ATOM 1536 C C . GLN A 1 188 ? -10.977 5.353 2.326 1.00 93.19 188 GLN A C 1
ATOM 1538 O O . GLN A 1 188 ? -11.763 4.429 2.098 1.00 93.19 188 GLN A O 1
ATOM 1543 N N . PHE A 1 189 ? -9.701 5.143 2.648 1.00 93.81 189 PHE A N 1
ATOM 1544 C CA . PHE A 1 189 ? -9.144 3.807 2.838 1.00 93.81 189 PHE A CA 1
ATOM 1545 C C . PHE A 1 189 ? -9.751 3.102 4.054 1.00 93.81 189 PHE A C 1
ATOM 1547 O O . PHE A 1 189 ? -9.893 3.685 5.133 1.00 93.81 189 PHE A O 1
ATOM 1554 N N . GLN A 1 190 ? -10.086 1.831 3.862 1.00 95.06 190 GLN A N 1
ATOM 1555 C CA . GLN A 1 190 ? -10.591 0.930 4.880 1.00 95.06 190 GLN A CA 1
ATOM 1556 C C . GLN A 1 190 ? -9.506 -0.076 5.268 1.00 95.06 190 GLN A C 1
ATOM 1558 O O . GLN A 1 190 ? -9.018 -0.851 4.452 1.00 95.06 190 GLN A O 1
ATOM 1563 N N . TYR A 1 191 ? -9.149 -0.069 6.544 1.00 95.12 191 TYR A N 1
ATOM 1564 C CA . TYR A 1 191 ? -8.058 -0.851 7.120 1.00 95.12 191 TYR A CA 1
ATOM 1565 C C . TYR A 1 191 ? -8.544 -2.051 7.940 1.00 95.12 191 TYR A C 1
ATOM 1567 O O . TYR A 1 191 ? -7.722 -2.859 8.370 1.00 95.12 191 TYR A O 1
ATOM 1575 N N . PHE A 1 192 ? -9.853 -2.165 8.174 1.00 96.00 192 PHE A N 1
ATOM 1576 C CA . PHE A 1 192 ? -10.473 -3.244 8.940 1.00 96.00 192 PHE A CA 1
ATOM 1577 C C . PHE A 1 192 ? -11.935 -3.468 8.532 1.00 96.00 192 PHE A C 1
ATOM 1579 O O . PHE A 1 192 ? -12.556 -2.587 7.932 1.00 96.00 192 PHE A O 1
ATOM 1586 N N . ASP A 1 193 ? -12.475 -4.646 8.835 1.00 94.50 193 ASP A N 1
ATOM 1587 C CA . ASP A 1 193 ? -13.844 -5.041 8.490 1.00 94.50 193 ASP A CA 1
ATOM 1588 C C . ASP A 1 193 ? -14.901 -4.539 9.499 1.00 94.50 193 ASP A C 1
ATOM 1590 O O . ASP A 1 193 ? -14.595 -3.898 10.506 1.00 94.50 193 ASP A O 1
ATOM 1594 N N . SER A 1 194 ? -16.179 -4.836 9.248 1.00 92.06 194 SER A N 1
ATOM 1595 C CA . SER A 1 194 ? -17.285 -4.458 10.142 1.00 92.06 194 SER A CA 1
ATOM 1596 C C . SER A 1 194 ? -17.251 -5.129 11.518 1.00 92.06 194 SER A C 1
ATOM 1598 O O . SER A 1 194 ? -17.966 -4.682 12.411 1.00 92.06 194 SER A O 1
ATOM 1600 N N . ASN A 1 195 ? -16.443 -6.176 11.697 1.00 91.38 195 ASN A N 1
ATOM 1601 C CA . ASN A 1 195 ? -16.282 -6.896 12.959 1.00 91.38 195 ASN A CA 1
ATOM 1602 C C . ASN A 1 195 ? -15.067 -6.402 13.763 1.00 91.38 195 ASN A C 1
ATOM 1604 O O . ASN A 1 195 ? -14.902 -6.779 14.922 1.00 91.38 195 ASN A O 1
ATOM 1608 N N . GLY A 1 196 ? -14.228 -5.541 13.177 1.00 92.69 196 GLY A N 1
ATOM 1609 C CA . GLY A 1 196 ? -13.019 -5.021 13.814 1.00 92.69 196 GLY A CA 1
ATOM 1610 C C . GLY A 1 196 ? -11.747 -5.799 13.500 1.00 92.69 196 GLY A C 1
ATOM 1611 O O . GLY A 1 196 ? -10.709 -5.520 14.109 1.00 92.69 196 GLY A O 1
ATOM 1612 N N . PHE A 1 197 ? -11.785 -6.744 12.559 1.00 94.69 197 PHE A N 1
ATOM 1613 C CA . PHE A 1 197 ? -10.599 -7.460 12.110 1.00 94.69 197 PHE A CA 1
ATOM 1614 C C . PHE A 1 197 ? -9.787 -6.590 11.158 1.00 94.69 197 PHE A C 1
ATOM 1616 O O . PHE A 1 197 ? -10.239 -6.191 10.087 1.00 94.69 197 PHE A O 1
ATOM 1623 N N . SER A 1 198 ? -8.554 -6.288 11.561 1.00 95.06 198 SER A N 1
ATOM 1624 C CA . SER A 1 198 ? -7.627 -5.502 10.751 1.00 95.06 198 SER A CA 1
ATOM 1625 C C . SER A 1 198 ? -7.130 -6.294 9.546 1.00 95.06 198 SER A C 1
ATOM 1627 O O . SER A 1 198 ? -6.668 -7.430 9.687 1.00 95.06 198 SER A O 1
ATOM 1629 N N . TYR A 1 199 ? -7.106 -5.653 8.379 1.00 94.44 199 TYR A N 1
ATOM 1630 C CA . TYR A 1 199 ? -6.428 -6.160 7.184 1.00 94.44 199 TYR A CA 1
ATOM 1631 C C . TYR A 1 199 ? -4.904 -6.022 7.270 1.00 94.44 199 TYR A C 1
ATOM 1633 O O . TYR A 1 199 ? -4.186 -6.604 6.464 1.00 94.44 199 TYR A O 1
ATOM 1641 N N . PHE A 1 200 ? -4.391 -5.273 8.249 1.00 92.12 200 PHE A N 1
ATOM 1642 C CA . PHE A 1 200 ? -2.966 -4.992 8.412 1.00 92.12 200 PHE A CA 1
ATOM 1643 C C . PHE A 1 200 ? -2.470 -5.428 9.789 1.00 92.12 200 PHE A C 1
ATOM 1645 O O . PHE A 1 200 ? -3.139 -5.216 10.800 1.00 92.12 200 PHE A O 1
ATOM 1652 N N . THR A 1 201 ? -1.265 -5.990 9.851 1.00 87.06 201 THR A N 1
ATOM 1653 C CA . THR A 1 201 ? -0.590 -6.294 11.124 1.00 87.06 201 THR A CA 1
ATOM 1654 C C . THR A 1 201 ? 0.255 -5.115 11.587 1.00 87.06 201 THR A C 1
ATOM 1656 O O . THR A 1 201 ? 0.198 -4.723 12.749 1.00 87.06 201 THR A O 1
ATOM 1659 N N . THR A 1 202 ? 1.030 -4.513 10.679 1.00 83.06 202 THR A N 1
ATOM 1660 C CA . THR A 1 202 ? 1.875 -3.343 10.953 1.00 83.06 202 THR A CA 1
ATOM 1661 C C . THR A 1 202 ? 2.160 -2.567 9.673 1.00 83.06 202 THR A C 1
ATOM 1663 O O . THR A 1 202 ? 2.527 -3.169 8.672 1.00 83.06 202 THR A O 1
ATOM 1666 N N . GLY A 1 203 ? 2.115 -1.232 9.696 1.00 82.81 203 GLY A N 1
ATOM 1667 C CA . GLY A 1 203 ? 2.589 -0.407 8.578 1.00 82.81 203 GLY A CA 1
ATOM 1668 C C . GLY A 1 203 ? 1.956 -0.771 7.227 1.00 82.81 203 GLY A C 1
ATOM 1669 O O . GLY A 1 203 ? 0.858 -0.323 6.936 1.00 82.81 203 GLY A O 1
ATOM 1670 N N . ALA A 1 204 ? 2.682 -1.535 6.404 1.00 80.06 204 ALA A N 1
ATOM 1671 C CA . ALA A 1 204 ? 2.249 -2.023 5.088 1.00 80.06 204 ALA A CA 1
ATOM 1672 C C . ALA A 1 204 ? 2.078 -3.560 5.014 1.00 80.06 204 ALA A C 1
ATOM 1674 O O . ALA A 1 204 ? 1.800 -4.093 3.947 1.00 80.06 204 ALA A O 1
ATOM 1675 N N . HIS A 1 205 ? 2.273 -4.282 6.119 1.00 84.50 205 HIS A N 1
ATOM 1676 C CA . HIS A 1 205 ? 2.123 -5.734 6.178 1.00 84.50 205 HIS A CA 1
ATOM 1677 C C . HIS A 1 205 ? 0.652 -6.115 6.316 1.00 84.50 205 HIS A C 1
ATOM 1679 O O . HIS A 1 205 ? 0.003 -5.709 7.287 1.00 84.50 205 HIS A O 1
ATOM 1685 N N . LEU A 1 206 ? 0.158 -6.935 5.390 1.00 87.19 206 LEU A N 1
ATOM 1686 C CA . LEU A 1 206 ? -1.177 -7.516 5.480 1.00 87.19 206 LEU A CA 1
ATOM 1687 C C . LEU A 1 206 ? -1.254 -8.562 6.602 1.00 87.19 206 LEU A C 1
ATOM 1689 O O . LEU A 1 206 ? -0.273 -9.232 6.930 1.00 87.19 206 LEU A O 1
ATOM 1693 N N . SER A 1 207 ? -2.426 -8.672 7.221 1.00 87.81 207 SER A N 1
ATOM 1694 C CA . SER A 1 207 ? -2.801 -9.806 8.069 1.00 87.81 207 SER A CA 1
ATOM 1695 C C . SER A 1 207 ? -3.261 -10.980 7.208 1.00 87.81 207 SER A C 1
ATOM 1697 O O . SER A 1 207 ? -3.480 -10.817 6.010 1.00 87.81 207 SER A O 1
ATOM 1699 N N . ALA A 1 208 ? -3.455 -12.156 7.813 1.00 89.25 208 ALA A N 1
ATOM 1700 C CA . ALA A 1 208 ? -4.109 -13.271 7.126 1.00 89.25 208 ALA A CA 1
ATOM 1701 C C . ALA A 1 208 ? -5.466 -12.829 6.550 1.00 89.25 208 ALA A C 1
ATOM 1703 O O . ALA A 1 208 ? -5.722 -13.012 5.368 1.00 89.25 208 ALA A O 1
ATOM 1704 N N . HIS A 1 209 ? -6.269 -12.114 7.343 1.00 92.00 209 HIS A N 1
ATOM 1705 C CA . HIS A 1 209 ? -7.537 -11.542 6.895 1.00 92.00 209 HIS A CA 1
ATOM 1706 C C . HIS A 1 209 ? -7.374 -10.561 5.717 1.00 92.00 209 HIS A C 1
ATOM 1708 O O . HIS A 1 209 ? -8.149 -10.597 4.767 1.00 92.00 209 HIS A O 1
ATOM 1714 N N . GLY A 1 210 ? -6.336 -9.719 5.735 1.00 90.44 210 GLY A N 1
ATOM 1715 C CA . GLY A 1 210 ? -6.012 -8.827 4.618 1.00 90.44 210 GLY A CA 1
ATOM 1716 C C . GLY A 1 210 ? -5.595 -9.565 3.348 1.00 90.44 210 GLY A C 1
ATOM 1717 O O . GLY A 1 210 ? -5.991 -9.155 2.262 1.00 90.44 210 GLY A O 1
ATOM 1718 N N . LEU A 1 211 ? -4.838 -10.659 3.471 1.00 88.81 211 LEU A N 1
ATOM 1719 C CA . LEU A 1 211 ? -4.455 -11.511 2.340 1.00 88.81 211 LEU A CA 1
ATOM 1720 C C . LEU A 1 211 ? -5.672 -12.189 1.707 1.00 88.81 211 LEU A C 1
ATOM 1722 O O . LEU A 1 211 ? -5.776 -12.208 0.484 1.00 88.81 211 LEU A O 1
ATOM 1726 N N . GLU A 1 212 ? -6.610 -12.686 2.518 1.00 89.31 212 GLU A N 1
ATOM 1727 C CA . GLU A 1 212 ? -7.885 -13.221 2.025 1.00 89.31 212 GLU A CA 1
ATOM 1728 C C . GLU A 1 212 ? -8.687 -12.157 1.275 1.00 89.31 212 GLU A C 1
ATOM 1730 O O . GLU A 1 212 ? -9.224 -12.427 0.202 1.00 89.31 212 GLU A O 1
ATOM 1735 N N . TYR A 1 213 ? -8.720 -10.937 1.816 1.00 90.62 213 TYR A N 1
ATOM 1736 C CA . TYR A 1 213 ? -9.455 -9.818 1.236 1.00 90.62 213 TYR A CA 1
ATOM 1737 C C . TYR A 1 213 ? -8.931 -9.417 -0.151 1.00 90.62 213 TYR A C 1
ATOM 1739 O O . TYR A 1 213 ? -9.722 -9.170 -1.058 1.00 90.62 213 TYR A O 1
ATOM 1747 N N . VAL A 1 214 ? -7.608 -9.398 -0.351 1.00 88.38 214 VAL A N 1
ATOM 1748 C CA . VAL A 1 214 ? -6.995 -9.062 -1.652 1.00 88.38 214 VAL A CA 1
ATOM 1749 C C . VAL A 1 214 ? -6.788 -10.270 -2.565 1.00 88.38 214 VAL A C 1
ATOM 1751 O O . VAL A 1 214 ? -6.417 -10.095 -3.725 1.00 88.38 214 VAL A O 1
ATOM 1754 N N . ARG A 1 215 ? -7.025 -11.500 -2.084 1.00 85.56 215 ARG A N 1
ATOM 1755 C CA . ARG A 1 215 ? -6.856 -12.732 -2.870 1.00 85.56 215 ARG A CA 1
ATOM 1756 C C . ARG A 1 215 ? -7.542 -12.674 -4.243 1.00 85.56 215 ARG A C 1
ATOM 1758 O O . ARG A 1 215 ? -6.890 -13.103 -5.197 1.00 85.56 215 ARG A O 1
ATOM 1765 N N . PRO A 1 216 ? -8.776 -12.145 -4.394 1.00 87.44 216 PRO A N 1
ATOM 1766 C CA . PRO A 1 216 ? -9.443 -12.077 -5.693 1.00 87.44 216 PRO A CA 1
ATOM 1767 C C . PRO A 1 216 ? -8.610 -11.393 -6.781 1.00 87.44 216 PRO A C 1
ATOM 1769 O O . PRO A 1 216 ? -8.602 -11.863 -7.915 1.00 87.44 216 PRO A O 1
ATOM 1772 N N . ILE A 1 217 ? -7.818 -10.374 -6.424 1.00 82.81 217 ILE A N 1
ATOM 1773 C CA . ILE A 1 217 ? -6.925 -9.660 -7.352 1.00 82.81 217 ILE A CA 1
ATOM 1774 C C . ILE A 1 217 ? -5.938 -10.638 -7.995 1.00 82.81 217 ILE A C 1
ATOM 1776 O O . ILE A 1 217 ? -5.689 -10.589 -9.192 1.00 82.81 217 ILE A O 1
ATOM 1780 N N . TYR A 1 218 ? -5.413 -11.587 -7.226 1.00 71.44 218 TYR A N 1
ATOM 1781 C CA . TYR A 1 218 ? -4.468 -12.584 -7.725 1.00 71.44 218 TYR A CA 1
ATOM 1782 C C . TYR A 1 218 ? -5.127 -13.677 -8.566 1.00 71.44 218 TYR A C 1
ATOM 1784 O O . TYR A 1 218 ? -4.490 -14.237 -9.456 1.00 71.44 218 TYR A O 1
ATOM 1792 N N . THR A 1 219 ? -6.385 -14.012 -8.278 1.00 67.50 219 THR A N 1
ATOM 1793 C CA . THR A 1 219 ? -7.095 -15.106 -8.954 1.00 67.50 219 THR A CA 1
ATOM 1794 C C . THR A 1 219 ? -7.814 -14.660 -10.224 1.00 67.50 219 THR A C 1
ATOM 1796 O O . THR A 1 219 ? -7.882 -15.429 -11.182 1.00 67.50 219 THR A O 1
ATOM 1799 N N . GLU A 1 220 ? -8.330 -13.430 -10.258 1.00 55.53 220 GLU A N 1
ATOM 1800 C CA . GLU A 1 220 ? -8.994 -12.843 -11.431 1.00 55.53 220 GLU A CA 1
ATOM 1801 C C . GLU A 1 220 ? -7.988 -12.417 -12.503 1.00 55.53 220 GLU A C 1
ATOM 1803 O O . GLU A 1 220 ? -8.275 -12.538 -13.692 1.00 55.53 220 GLU A O 1
ATOM 1808 N N . THR A 1 221 ? -6.772 -12.041 -12.094 1.00 49.56 221 THR A N 1
ATOM 1809 C CA . THR A 1 221 ? -5.667 -11.703 -13.008 1.00 49.56 221 THR A CA 1
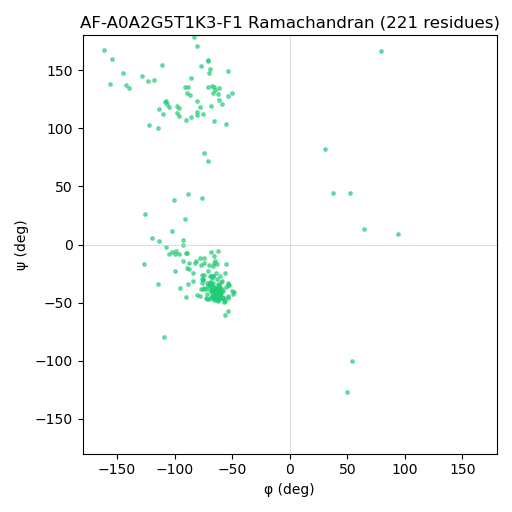ATOM 1810 C C . THR A 1 221 ? -5.136 -12.918 -13.789 1.00 49.56 221 THR A C 1
ATOM 1812 O O . THR A 1 221 ? -4.328 -12.735 -14.688 1.00 49.56 221 THR A O 1
ATOM 1815 N N . ARG A 1 222 ? -5.607 -14.149 -13.500 1.00 42.53 222 ARG A N 1
ATOM 1816 C CA . ARG A 1 222 ? -5.230 -15.420 -14.163 1.00 42.53 222 ARG A CA 1
ATOM 1817 C C . ARG A 1 222 ? -3.783 -15.440 -14.688 1.00 42.53 222 ARG A C 1
ATOM 1819 O O . ARG A 1 222 ? -3.529 -15.260 -15.878 1.00 42.53 222 ARG A O 1
ATOM 1826 N N . LEU A 1 223 ? -2.873 -15.728 -13.754 1.00 44.78 223 LEU A N 1
ATOM 1827 C CA . LEU A 1 223 ? -1.591 -16.400 -14.006 1.00 44.78 223 LEU A CA 1
ATOM 1828 C C . LEU A 1 223 ? -1.740 -17.584 -14.972 1.00 44.78 223 LEU A C 1
ATOM 1830 O O . LEU A 1 223 ? -2.681 -18.396 -14.785 1.00 44.78 223 LEU A O 1
#

Sequence (223 aa):
MISYFIVENRENNSVPYKPLETVESETEQLLEDNKIVRESKVSGKILWMKNIVLISSLMIMLAPKELIPLVARWFAVAEPYENGPDNLNNDTIYLEMKSQLRKMLPNIKKKLFILDSFPRAKSKEIGRIAEEMKKGRKTMTEINKALYDPKQFEFGRHRHAELVKNECGSKCELIDYVEAFWNKTMNQFQYFDSNGFSYFTTGAHLSAHGLEYVRPIYTETRL

InterPro domains:
  IPR043968 SGNH domain [PF19040] (66-219)
  IPR050879 Acyltransferase 3 [PTHR23028] (74-220)

Nearest PDB structures (foldseek):
  2hsj-assembly1_D  TM=5.282E-01  e=1.068E-02  Streptococcus pneumoniae TIGR4
  1bwq-assembly1_A-2  TM=5.702E-01  e=2.034E-01  Bos taurus
  1bwr-assembly1_A-2  TM=5.738E-01  e=2.765E-01  Bos taurus
  3dt8-assembly1_A  TM=5.302E-01  e=1.692E-01  Bos taurus
  3dt9-assembly1_A  TM=5.321E-01  e=3.324E-01  Bos taurus

Mean predicted aligned error: 13.97 Å

Secondary structure (DSSP, 8-state):
----EEEE--S---------TTHHHHHHHHHHHHHHHHHHHHHHHHHHHHHHHHHHHHHHHHS-TTHHHHHHHHTTTTSPPSS-GGGGGG-HHHHHHHHHHHHHGGG-SSEEEEEPP-PEE-HHHHTTHHHHHHHT-S-HHHHHHHHEE---HHHHHHHHHHHIIIIIGGGEEEE--HHHHEETTTTEE--B-TTS-BSEEEBTEEPHHHHHHHHHHHHHT--

Solvent-accessible surface area (backbone atoms only — not comparable to full-atom values): 12968 Å² total; per-residue (Å²): 75,80,66,49,74,49,74,45,74,74,96,71,88,88,68,79,85,71,81,75,84,53,58,66,62,50,52,54,52,53,53,53,53,53,54,62,49,59,79,62,44,82,74,54,47,66,61,49,50,55,53,48,53,52,52,52,51,48,51,62,70,67,42,57,82,73,54,57,58,51,60,62,48,46,41,45,50,28,50,81,63,93,75,47,82,92,41,48,95,75,32,70,66,52,52,46,54,50,54,54,47,63,69,47,52,84,78,52,76,61,36,37,36,36,42,48,51,62,73,28,40,35,48,79,49,57,81,40,41,54,58,46,56,72,67,63,82,55,53,75,65,57,53,30,58,64,22,58,34,86,67,42,22,64,48,18,34,52,49,50,52,52,45,34,66,75,74,48,39,89,39,37,45,77,47,76,58,62,71,80,34,43,34,78,89,76,70,42,64,51,55,50,51,100,87,44,55,47,28,46,67,42,45,78,41,62,23,75,65,24,49,63,70,52,40,58,63,64,62,73,65,59,126

Foldseek 3Di:
DAKDKDFDPDPDDPDDPDPCPCPVVVVVVVVVVVVVVVVVCPPCVVVVVVVVVVVVVVVVVPPPPVVVCVRVLSVCLQPDAPVDLVVLVPGPSLVVVLVVCVVCVVVGDAAMEIEAQDWWFALVLLVCQQVCVVVVPDDQLVSQVNRTDPSRSVSSNSSVVCCCVPRPPNRYDYQYCHVLQQDPVSRGGHQADPNRHGLANGTPHGDPVVCVSSVVSVVVVPD

Radius of gyration: 20.71 Å; Cα contacts (8 Å, |Δi|>4): 245; chains: 1; bounding box: 48×44×56 Å